Protein 2PFW (pdb70)

InterPro domains:
  IPR011051 RmlC-like cupin domain superfamily [SSF51182] (10-109)
  IPR013096 Cupin 2, conserved barrel [PF07883] (40-95)
  IPR014710 RmlC-like jelly roll fold [G3DSA:2.60.120.10] (1-115)
  IPR025499 Pectin degradation protein KdgF [PIRSF029883] (16-112)
  IPR052535 Bacilysin biosynthesis H2HPP isomerase [PTHR40112] (3-112)

Foldseek 3Di:
DWDDPADDPVPWDFDPPDQQKTWTGIDDQFKKIKIWHDAFGKDPKDAAQWKKKKAFCAAWKFKDWQNDTDIDGHGDMDTHHHGTIMMITGRGIGMMMMMTTRDDPVPPD/DWDDPFDDPVPWDWADPDQQKIWTGIDDQFKKIKIWHDAFRKWDWDFAQWKKKKAFQAAWKFKDWQRDTDIDGHGDMDIHHHGTIIMITTNGIGMMMMMTTRDPPVVD

Organism: Shewanella frigidimarina (strain NCIMB 400) (NCBI:txid318167)

Radius of gyration: 16.25 Å; Cα contacts (8 Å, |Δi|>4): 626; chains: 2; bounding box: 37×41×41 Å

Solvent-accessible surface area: 10115 Å² total

Sequence (217 aa):
QQSEHFSFGEQTEIEDIGGGLKRQLGFNHELAVKIWFDKGAEGYVHAHRHSQVSYVVEGEFHVNVDGVIKVLTAGDSFFVPPHVDHGAVCPTGGILIDTFSPAREDFVEQQSEHFSFGEQTEIEDIGGGLKRQLGFNHELAVKIWFDKKGAEGYVHAHRHSQVSYVVEGEFHVNVDGVIKVLTAGDSFFVPPHVDHGAVCPTGGILIDTFSPAREDFV

Nearest PDB structures (foldseek):
  2pfw-assembly1_B  TM=1.001E+00  e=2.241E-19  Shewanella frigidimarina NCIMB 400
  7zyb-assembly1_A  TM=9.743E-01  e=4.287E-13  Bacteroides eggerthii DSM 20697
  9bwf-assembly1_A  TM=9.413E-01  e=1.229E-08  metagenome
  1yhf-assembly1_A  TM=7.936E-01  e=1.324E-06  Streptococcus pyogenes M1 GAS
  2ozj-assembly2_B-3  TM=8.820E-01  e=1.528E-05  Desulfitobacterium hafniense DCB-2

CATH classification: 2.60.120.10

B-factor: mean 26.9, std 8.23, range [6.02, 75.07]

Secondary structure (DSSP, 8-state):
-B--SEE-TTTSPPEE-STTEEE----BTT--EEEEEPTTEEEEEE--SSEEEEEEEEE-EEEEETTEEEEE-TT-EEEE-TT--EEEEESS-EEEEEEEES--GGG--/----SEE-TTTSPPEE-STTEEE-----TT--EEEEEPTTEEEEEE--SSEEEEEEEEE-EEEEETTEEEEE-TT-EEEE-TT--EEEEETT-EEEEEEEES--GGG-

Structure (mmCIF, N/CA/C/O backbone):
data_2PFW
#
_entry.id   2PFW
#
_cell.length_a   58.500
_cell.length_b   73.140
_cell.length_c   73.130
_cell.angle_alpha   90.000
_cell.angle_beta   90.000
_cell.angle_gamma   90.000
#
_symmetry.space_group_name_H-M   'P 21 21 21'
#
loop_
_entity.id
_entity.type
_entity.pdbx_description
1 polymer 'Cupin 2, conserved barrel domain protein'
2 non-polymer 1,2-ETHANEDIOL
3 water water
#
loop_
_atom_site.group_PDB
_atom_site.id
_atom_site.type_symbol
_atom_site.label_atom_id
_atom_site.label_alt_id
_atom_site.label_comp_id
_atom_site.label_asym_id
_atom_site.label_entity_id
_atom_site.label_seq_id
_atom_site.pdbx_PDB_ins_code
_atom_site.Cartn_x
_atom_site.Cartn_y
_atom_site.Cartn_z
_atom_site.occupancy
_atom_site.B_iso_or_equiv
_atom_site.auth_seq_id
_atom_site.auth_comp_id
_atom_site.auth_asym_id
_atom_site.auth_atom_id
_atom_site.pdbx_PDB_model_num
ATOM 9 N N . GLN A 1 3 ? 66.078 33.566 27.856 1.00 46.23 2 GLN A N 1
ATOM 10 C CA . GLN A 1 3 ? 65.006 33.549 28.849 1.00 42.39 2 GLN A CA 1
ATOM 11 C C . GLN A 1 3 ? 63.860 34.453 28.405 1.00 34.79 2 GLN A C 1
ATOM 12 O O . GLN A 1 3 ? 62.744 33.978 28.185 1.00 33.34 2 GLN A O 1
ATOM 18 N N . GLN A 1 4 ? 64.119 35.753 28.267 1.00 32.66 3 GLN A N 1
ATOM 19 C CA . GLN A 1 4 ? 63.089 36.631 27.705 1.00 30.71 3 GLN A CA 1
ATOM 20 C C . GLN A 1 4 ? 63.717 37.850 27.037 1.00 26.36 3 GLN A C 1
ATOM 21 O O . GLN A 1 4 ? 64.921 38.068 27.135 1.00 30.52 3 GLN A O 1
ATOM 27 N N . SER A 1 5 ? 62.898 38.632 26.349 1.00 26.50 4 SER A N 1
ATOM 28 C CA . SER A 1 5 ? 63.386 39.809 25.636 1.00 29.53 4 SER A CA 1
ATOM 29 C C . SER A 1 5 ? 63.208 41.065 26.485 1.00 26.94 4 SER A C 1
ATOM 30 O O . SER A 1 5 ? 62.457 41.043 27.461 1.00 22.71 4 SER A O 1
ATOM 33 N N . GLU A 1 6 ? 63.879 42.145 26.110 1.00 26.32 5 GLU A N 1
ATOM 34 C CA . GLU A 1 6 ? 63.538 43.497 26.549 1.00 27.61 5 GLU A CA 1
ATOM 35 C C . GLU A 1 6 ? 62.033 43.707 26.490 1.00 25.75 5 GLU A C 1
ATOM 36 O O . GLU A 1 6 ? 61.335 43.025 25.734 1.00 27.20 5 GLU A O 1
ATOM 42 N N . HIS A 1 7 ? 61.506 44.639 27.279 1.00 22.55 6 HIS A N 1
ATOM 43 C CA . HIS A 1 7 ? 60.076 44.914 27.257 1.00 22.11 6 HIS A CA 1
ATOM 44 C C . HIS A 1 7 ? 59.669 45.699 26.012 1.00 16.89 6 HIS A C 1
ATOM 45 O O . HIS A 1 7 ? 58.492 45.727 25.659 1.00 14.64 6 HIS A O 1
ATOM 52 N N . PHE A 1 8 ? 60.646 46.328 25.374 1.00 20.47 7 PHE A N 1
ATOM 53 C CA . PHE A 1 8 ? 60.407 47.154 24.198 1.00 21.20 7 PHE A CA 1
ATOM 54 C C . PHE A 1 8 ? 61.308 46.725 23.045 1.00 14.89 7 PHE A C 1
ATOM 55 O O . PHE A 1 8 ? 62.481 46.421 23.234 1.00 18.53 7 PHE A O 1
ATOM 63 N N . SER A 1 9 ? 60.764 46.711 21.825 1.00 22.64 8 SER A N 1
ATOM 64 C CA . SER A 1 9 ? 61.625 46.486 20.659 1.00 21.68 8 SER A CA 1
ATOM 65 C C . SER A 1 9 ? 61.283 47.476 19.547 1.00 18.03 8 SER A C 1
ATOM 66 O O . SER A 1 9 ? 60.111 47.691 19.243 1.00 21.87 8 SER A O 1
ATOM 69 N N . PHE A 1 10 ? 62.312 48.063 18.966 1.00 23.26 9 PHE A N 1
ATOM 70 C CA . PHE A 1 10 ? 62.225 48.978 17.842 1.00 24.25 9 PHE A CA 1
ATOM 71 C C . PHE A 1 10 ? 62.629 48.277 16.548 1.00 19.60 9 PHE A C 1
ATOM 72 O O . PHE A 1 10 ? 63.762 47.802 16.462 1.00 21.65 9 PHE A O 1
ATOM 80 N N . GLY A 1 11 ? 61.721 48.219 15.591 1.00 24.61 10 GLY A N 1
ATOM 81 C CA . GLY A 1 11 ? 61.933 47.527 14.331 1.00 25.26 10 GLY A CA 1
ATOM 82 C C . GLY A 1 11 ? 63.223 47.924 13.644 1.00 25.05 10 GLY A C 1
ATOM 83 O O . GLY A 1 11 ? 63.820 47.131 12.916 1.00 28.70 10 GLY A O 1
ATOM 84 N N . GLU A 1 12 ? 63.678 49.155 13.870 1.00 26.74 11 GLU A N 1
ATOM 85 C CA . GLU A 1 12 ? 64.844 49.688 13.177 1.00 27.63 11 GLU A CA 1
ATOM 86 C C . GLU A 1 12 ? 66.146 49.306 13.859 1.00 25.43 11 GLU A C 1
ATOM 87 O O . GLU A 1 12 ? 67.223 49.545 13.302 1.00 26.06 11 GLU A O 1
ATOM 93 N N . GLN A 1 13 ? 66.101 48.713 15.058 1.00 26.33 12 GLN A N 1
ATOM 94 C CA . GLN A 1 13 ? 67.371 48.296 15.662 1.00 26.18 12 GLN A CA 1
ATOM 95 C C . GLN A 1 13 ? 67.519 46.778 15.729 1.00 23.28 12 GLN A C 1
ATOM 96 O O . GLN A 1 13 ? 68.614 46.260 15.501 1.00 27.71 12 GLN A O 1
ATOM 102 N N . THR A 1 14 ? 66.454 46.054 16.051 1.00 26.21 13 THR A N 1
ATOM 103 C CA . THR A 1 14 ? 66.581 44.614 16.248 1.00 28.27 13 THR A CA 1
ATOM 104 C C . THR A 1 14 ? 67.118 43.951 14.979 1.00 29.93 13 THR A C 1
ATOM 105 O O . THR A 1 14 ? 66.622 44.213 13.881 1.00 31.35 13 THR A O 1
ATOM 109 N N . GLU A 1 15 ? 68.125 43.091 15.102 1.00 29.95 14 GLU A N 1
ATOM 110 C CA . GLU A 1 15 ? 68.714 42.506 13.901 1.00 33.83 14 GLU A CA 1
ATOM 111 C C . GLU A 1 15 ? 67.659 41.729 13.111 1.00 34.29 14 GLU A C 1
ATOM 112 O O . GLU A 1 15 ? 66.825 41.018 13.670 1.00 34.52 14 GLU A O 1
ATOM 118 N N . ILE A 1 16 ? 67.704 41.877 11.791 1.00 35.84 15 ILE A N 1
ATOM 119 C CA . ILE A 1 16 ? 66.960 40.999 10.886 1.00 31.99 15 ILE A CA 1
ATOM 120 C C . ILE A 1 16 ? 67.897 39.891 10.410 1.00 34.42 15 ILE A C 1
ATOM 121 O O . ILE A 1 16 ? 68.937 40.160 9.810 1.00 36.46 15 ILE A O 1
ATOM 126 N N . GLU A 1 17 ? 67.531 38.654 10.718 1.00 33.84 16 GLU A N 1
ATOM 127 C CA . GLU A 1 17 ? 68.416 37.501 10.598 1.00 32.74 16 GLU A CA 1
ATOM 128 C C . GLU A 1 17 ? 68.080 36.690 9.351 1.00 32.06 16 GLU A C 1
ATOM 129 O O . GLU A 1 17 ? 66.951 36.235 9.164 1.00 28.92 16 GLU A O 1
ATOM 135 N N . ASP A 1 18 ? 69.065 36.524 8.475 1.00 34.35 17 ASP A N 1
ATOM 136 C CA . ASP A 1 18 ? 68.933 35.673 7.300 1.00 34.56 17 ASP A CA 1
ATOM 137 C C . ASP A 1 18 ? 68.962 34.205 7.715 1.00 32.56 17 ASP A C 1
ATOM 138 O O . ASP A 1 18 ? 69.998 33.695 8.137 1.00 36.06 17 ASP A O 1
ATOM 143 N N . ILE A 1 19 ? 67.831 33.528 7.592 1.00 34.40 18 ILE A N 1
ATOM 144 C CA . ILE A 1 19 ? 67.729 32.129 7.999 1.00 36.19 18 ILE A CA 1
ATOM 145 C C . ILE A 1 19 ? 67.629 31.208 6.791 1.00 35.42 18 ILE A C 1
ATOM 146 O O . ILE A 1 19 ? 67.182 30.069 6.917 1.00 35.23 18 ILE A O 1
ATOM 151 N N . GLY A 1 20 ? 68.039 31.699 5.627 1.00 37.32 19 GLY A N 1
ATOM 152 C CA . GLY A 1 20 ? 68.038 30.923 4.401 1.00 36.88 19 GLY A CA 1
ATOM 153 C C . GLY A 1 20 ? 66.641 30.602 3.905 1.00 34.72 19 GLY A C 1
ATOM 154 O O . GLY A 1 20 ? 65.650 30.851 4.592 1.00 34.62 19 GLY A O 1
ATOM 155 N N . GLY A 1 21 ? 66.545 30.045 2.701 1.00 35.41 20 GLY A N 1
ATOM 156 C CA . GLY A 1 21 ? 65.277 29.638 2.121 1.00 33.17 20 GLY A CA 1
ATOM 157 C C . GLY A 1 21 ? 64.470 30.825 1.632 1.00 29.35 20 GLY A C 1
ATOM 158 O O . GLY A 1 21 ? 63.266 30.706 1.402 1.00 30.55 20 GLY A O 1
ATOM 159 N N . GLY A 1 22 ? 65.115 31.975 1.468 1.00 32.43 21 GLY A N 1
ATOM 160 C CA . GLY A 1 22 ? 64.432 33.184 1.024 1.00 32.89 21 GLY A CA 1
ATOM 161 C C . GLY A 1 22 ? 63.693 33.867 2.166 1.00 30.14 21 GLY A C 1
ATOM 162 O O . GLY A 1 22 ? 62.879 34.757 1.920 1.00 25.78 21 GLY A O 1
ATOM 163 N N . LEU A 1 23 ? 63.988 33.439 3.385 1.00 28.38 22 LEU A N 1
ATOM 164 C CA . LEU A 1 23 ? 63.328 33.886 4.599 1.00 28.83 22 LEU A CA 1
ATOM 165 C C . LEU A 1 23 ? 64.248 34.767 5.445 1.00 26.17 22 LEU A C 1
ATOM 166 O O . LEU A 1 23 ? 65.441 34.498 5.563 1.00 24.52 22 LEU A O 1
ATOM 171 N N . LYS A 1 24 ? 63.668 35.808 6.029 1.00 27.74 23 LYS A N 1
ATOM 172 C CA . LYS A 1 24 ? 64.352 36.666 6.993 1.00 27.63 23 LYS A CA 1
ATOM 173 C C . LYS A 1 24 ? 63.503 36.797 8.254 1.00 21.42 23 LYS A C 1
ATOM 174 O O . LYS A 1 24 ? 62.284 36.928 8.152 1.00 24.12 23 LYS A O 1
ATOM 180 N N . ARG A 1 25 ? 64.118 36.746 9.431 1.00 26.40 24 ARG A N 1
ATOM 181 C CA . ARG A 1 25 ? 63.340 36.671 10.667 1.00 25.82 24 ARG A CA 1
ATOM 182 C C . ARG A 1 25 ? 63.761 37.757 11.658 1.00 20.43 24 ARG A C 1
ATOM 183 O O . ARG A 1 25 ? 64.957 37.991 11.835 1.00 21.88 24 ARG A O 1
ATOM 191 N N . GLN A 1 26 ? 62.780 38.396 12.287 1.00 22.35 25 GLN A N 1
ATOM 192 C CA . GLN A 1 26 ? 63.054 39.363 13.343 1.00 21.97 25 GLN A CA 1
ATOM 193 C C . GLN A 1 26 ? 62.250 39.063 14.606 1.00 15.27 25 GLN A C 1
ATOM 194 O O . GLN A 1 26 ? 61.031 38.915 14.561 1.00 18.88 25 GLN A O 1
ATOM 208 N N . LEU A 1 28 ? 60.198 39.889 17.730 1.00 21.77 27 LEU A N 1
ATOM 209 C CA . LEU A 1 28 ? 59.377 40.992 18.215 1.00 22.58 27 LEU A CA 1
ATOM 210 C C . LEU A 1 28 ? 59.288 40.999 19.740 1.00 26.73 27 LEU A C 1
ATOM 211 O O . LEU A 1 28 ? 59.171 42.053 20.367 1.00 24.09 27 LEU A O 1
ATOM 216 N N . GLY A 1 29 ? 59.329 39.815 20.342 1.00 24.08 28 GLY A N 1
ATOM 217 C CA . GLY A 1 29 ? 59.347 39.705 21.796 1.00 22.43 28 GLY A CA 1
ATOM 218 C C . GLY A 1 29 ? 59.049 38.282 22.231 1.00 19.25 28 GLY A C 1
ATOM 219 O O . GLY A 1 29 ? 58.282 37.586 21.562 1.00 18.74 28 GLY A O 1
ATOM 220 N N . PHE A 1 30 ? 59.645 37.844 23.335 1.00 22.49 29 PHE A N 1
ATOM 221 C CA . PHE A 1 30 ? 59.474 36.461 23.773 1.00 24.78 29 PHE A CA 1
ATOM 222 C C . PHE A 1 30 ? 59.734 36.290 25.272 1.00 23.65 29 PHE A C 1
ATOM 223 O O . PHE A 1 30 ? 60.486 37.077 25.850 1.00 23.58 29 PHE A O 1
ATOM 231 N N . ASN A 1 31 ? 59.137 35.277 25.883 1.00 23.51 30 ASN A N 1
ATOM 232 C CA . ASN A 1 31 ? 59.648 34.532 27.034 1.00 28.06 30 ASN A CA 1
ATOM 233 C C . ASN A 1 31 ? 59.379 33.040 26.847 1.00 28.03 30 ASN A C 1
ATOM 234 O O . ASN A 1 31 ? 58.905 32.597 25.803 1.00 21.44 30 ASN A O 1
ATOM 239 N N . HIS A 1 32 ? 59.673 32.251 27.866 1.00 28.67 31 HIS A N 1
ATOM 240 C CA . HIS A 1 32 ? 59.479 30.817 27.877 1.00 26.92 31 HIS A CA 1
ATOM 241 C C . HIS A 1 32 ? 58.141 30.364 27.322 1.00 25.39 31 HIS A C 1
ATOM 242 O O . HIS A 1 32 ? 58.029 29.259 26.778 1.00 25.79 31 HIS A O 1
ATOM 249 N N . GLU A 1 33 ? 57.068 31.147 27.422 1.00 23.05 32 GLU A N 1
ATOM 250 C CA . GLU A 1 33 ? 55.771 30.576 27.057 1.00 23.15 32 GLU A CA 1
ATOM 251 C C . GLU A 1 33 ? 55.089 31.332 25.929 1.00 16.65 32 GLU A C 1
ATOM 252 O O . GLU A 1 33 ? 53.997 30.960 25.499 1.00 17.02 32 GLU A O 1
ATOM 258 N N . LEU A 1 34 ? 55.711 32.397 25.436 1.00 23.35 33 LEU A N 1
ATOM 259 C CA . LEU A 1 34 ? 55.089 33.191 24.374 1.00 21.60 33 LEU A CA 1
ATOM 260 C C . LEU A 1 34 ? 56.161 33.823 23.502 1.00 19.16 33 LEU A C 1
ATOM 261 O O . LEU A 1 34 ? 57.198 34.248 24.012 1.00 21.14 33 LEU A O 1
ATOM 274 N N . ALA A 1 36 ? 56.861 36.022 19.519 1.00 21.81 35 ALA A N 1
ATOM 275 C CA . ALA A 1 36 ? 56.384 36.599 18.268 1.00 18.51 35 ALA A CA 1
ATOM 276 C C . ALA A 1 36 ? 57.567 37.037 17.411 1.00 22.31 35 ALA A C 1
ATOM 277 O O . ALA A 1 36 ? 58.465 37.739 17.884 1.00 20.38 35 ALA A O 1
ATOM 279 N N . VAL A 1 37 ? 57.577 36.615 16.148 1.00 19.94 36 VAL A N 1
ATOM 280 C CA . VAL A 1 37 ? 58.635 37.041 15.236 1.00 19.34 36 VAL A CA 1
ATOM 281 C C . VAL A 1 37 ? 58.009 37.648 13.971 1.00 18.52 36 VAL A C 1
ATOM 282 O O . VAL A 1 37 ? 56.816 37.461 13.736 1.00 18.62 36 VAL A O 1
ATOM 286 N N . LYS A 1 38 ? 58.845 38.355 13.232 1.00 19.98 37 LYS A N 1
ATOM 287 C CA . LYS A 1 38 ? 58.538 38.937 11.938 1.00 21.29 37 LYS A CA 1
ATOM 288 C C . LYS A 1 38 ? 59.347 38.222 10.854 1.00 12.38 37 LYS A C 1
ATOM 289 O O . LYS A 1 38 ? 60.571 38.184 10.935 1.00 15.39 37 LYS A O 1
ATOM 295 N N . ILE A 1 39 ? 58.643 37.668 9.879 1.00 20.54 38 ILE A N 1
ATOM 296 C CA . ILE A 1 39 ? 59.244 36.916 8.788 1.00 20.48 38 ILE A CA 1
ATOM 297 C C . ILE A 1 39 ? 59.004 37.596 7.440 1.00 18.80 38 ILE A C 1
ATOM 298 O O . ILE A 1 39 ? 57.852 37.772 7.044 1.00 20.06 38 ILE A O 1
ATOM 303 N N . TRP A 1 40 ? 60.076 37.963 6.752 1.00 21.19 39 TRP A N 1
ATOM 304 C CA . TRP A 1 40 ? 59.975 38.503 5.404 1.00 26.00 39 TRP A CA 1
ATOM 305 C C . TRP A 1 40 ? 60.142 37.381 4.377 1.00 24.26 39 TRP A C 1
ATOM 306 O O . TRP A 1 40 ? 61.167 36.700 4.392 1.00 25.11 39 TRP A O 1
ATOM 317 N N . PHE A 1 41 ? 59.153 37.210 3.510 1.00 24.94 40 PHE A N 1
ATOM 318 C CA . PHE A 1 41 ? 59.265 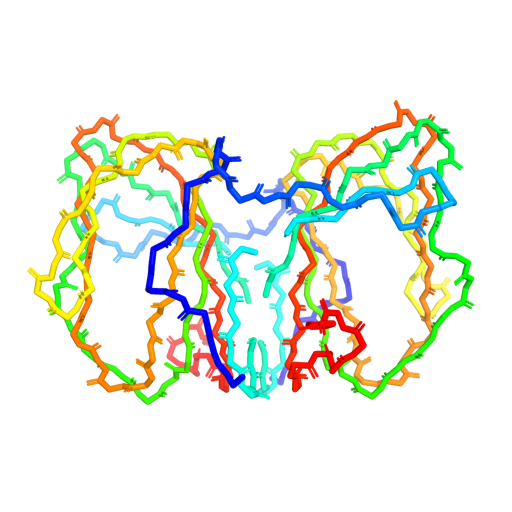36.240 2.425 1.00 25.12 40 PHE A CA 1
ATOM 319 C C . PHE A 1 41 ? 59.752 36.893 1.134 1.00 25.56 40 PHE A C 1
ATOM 320 O O . PHE A 1 41 ? 59.101 37.806 0.622 1.00 26.54 40 PHE A O 1
ATOM 328 N N . ASP A 1 42 ? 60.872 36.448 0.582 1.00 28.29 41 ASP A N 1
ATOM 329 C CA . ASP A 1 42 ? 61.180 36.685 -0.829 1.00 26.84 41 ASP A CA 1
ATOM 330 C C . ASP A 1 42 ? 60.079 36.095 -1.703 1.00 29.27 41 ASP A C 1
ATOM 331 O O . ASP A 1 42 ? 59.321 35.229 -1.259 1.00 23.45 41 ASP A O 1
ATOM 336 N N . LYS A 1 43 ? 59.970 36.555 -2.950 1.00 29.30 42 LYS A N 1
ATOM 337 C CA . LYS A 1 43 ? 58.961 35.985 -3.843 1.00 30.11 42 LYS A CA 1
ATOM 338 C C . LYS A 1 43 ? 59.160 34.472 -3.948 1.00 28.07 42 LYS A C 1
ATOM 339 O O . LYS A 1 43 ? 60.273 33.996 -4.158 1.00 26.90 42 LYS A O 1
ATOM 345 N N . GLY A 1 44 ? 58.075 33.731 -3.785 1.00 28.68 43 GLY A N 1
ATOM 346 C CA . GLY A 1 44 ? 58.045 32.288 -3.862 1.00 29.66 43 GLY A CA 1
ATOM 347 C C . GLY A 1 44 ? 58.753 31.596 -2.719 1.00 31.54 43 GLY A C 1
ATOM 348 O O . GLY A 1 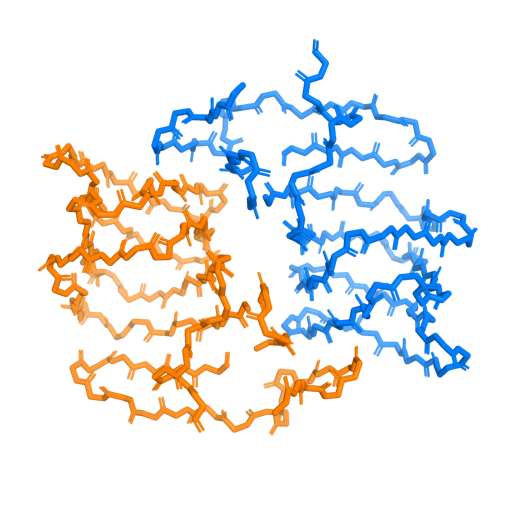44 ? 59.001 30.389 -2.771 1.00 27.39 43 GLY A O 1
ATOM 349 N N . ALA A 1 45 ? 59.115 32.314 -1.652 1.00 30.16 44 ALA A N 1
ATOM 350 C CA . ALA A 1 45 ? 59.782 31.615 -0.544 1.00 32.78 44 ALA A CA 1
ATOM 351 C C . ALA A 1 45 ? 58.750 30.797 0.225 1.00 29.42 44 ALA A C 1
ATOM 352 O O . ALA A 1 45 ? 57.546 31.015 0.107 1.00 22.28 44 ALA A O 1
ATOM 354 N N . GLU A 1 46 ? 59.212 29.838 1.017 1.00 33.23 45 GLU A N 1
ATOM 355 C CA . GLU A 1 46 ? 58.307 28.908 1.690 1.00 34.66 45 GLU A CA 1
ATOM 356 C C . GLU A 1 46 ? 58.907 28.458 3.020 1.00 32.42 45 GLU A C 1
ATOM 357 O O . GLU A 1 46 ? 60.128 28.505 3.189 1.00 31.92 45 GLU A O 1
ATOM 363 N N . GLY A 1 47 ? 58.095 28.019 3.971 1.00 36.01 46 GLY A N 1
ATOM 364 C CA . GLY A 1 47 ? 58.469 27.041 4.992 1.00 37.15 46 GLY A CA 1
ATOM 365 C C . GLY A 1 47 ? 57.974 25.663 4.562 1.00 37.88 46 GLY A C 1
ATOM 366 O O . GLY A 1 47 ? 56.787 25.361 4.719 1.00 39.61 46 GLY A O 1
ATOM 367 N N . TYR A 1 48 ? 58.880 24.870 4.007 1.00 40.57 47 TYR A N 1
ATOM 368 C CA . TYR A 1 48 ? 58.618 23.502 3.585 1.00 40.60 47 TYR A CA 1
ATOM 369 C C . TYR A 1 48 ? 57.764 22.728 4.572 1.00 39.47 47 TYR A C 1
ATOM 370 O O . TYR A 1 48 ? 57.881 22.926 5.787 1.00 43.15 47 TYR A O 1
ATOM 379 N N . VAL A 1 49 ? 56.892 21.845 4.100 1.00 36.99 48 VAL A N 1
ATOM 380 C CA . VAL A 1 49 ? 55.730 21.381 4.857 1.00 36.35 48 VAL A CA 1
ATOM 381 C C . VAL A 1 49 ? 56.179 20.741 6.178 1.00 32.88 48 VAL A C 1
ATOM 382 O O . VAL A 1 49 ? 57.162 19.995 6.152 1.00 28.02 48 VAL A O 1
ATOM 386 N 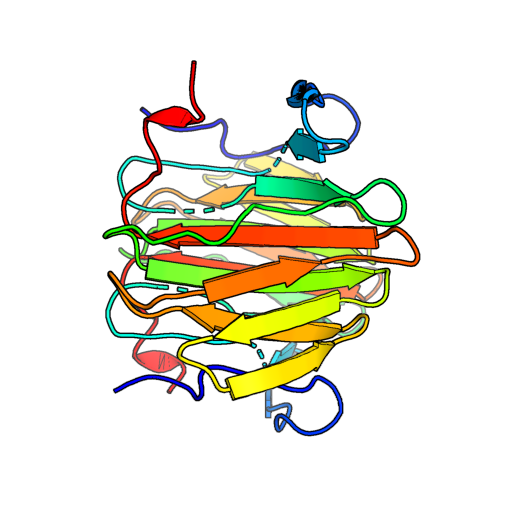N . HIS A 1 50 ? 55.509 21.018 7.286 1.00 33.77 49 HIS A N 1
ATOM 387 C CA . HIS A 1 50 ? 56.046 21.203 8.626 1.00 30.06 49 HIS A CA 1
ATOM 388 C C . HIS A 1 50 ? 55.041 20.916 9.724 1.00 25.85 49 HIS A C 1
ATOM 389 O O . HIS A 1 50 ? 53.825 21.022 9.546 1.00 18.36 49 HIS A O 1
ATOM 396 N N . ALA A 1 51 ? 55.524 20.515 10.896 1.00 28.83 50 ALA A N 1
ATOM 397 C CA . ALA A 1 51 ? 54.675 20.347 12.072 1.00 22.45 50 ALA A CA 1
ATOM 398 C C . ALA A 1 51 ? 55.508 20.563 13.336 1.00 15.89 50 ALA A C 1
ATOM 399 O O . ALA A 1 51 ? 56.728 20.409 13.327 1.00 13.60 50 ALA A O 1
ATOM 401 N N . HIS A 1 52 ? 54.830 20.928 14.425 1.00 21.42 51 HIS A N 1
ATOM 402 C CA . HIS A 1 52 ? 55.532 21.120 15.699 1.00 20.36 51 HIS A CA 1
ATOM 403 C C . HIS A 1 52 ? 54.536 21.132 16.851 1.00 17.19 51 HIS A C 1
ATOM 404 O O . HIS A 1 52 ? 53.325 21.283 16.665 1.00 18.53 51 HIS A O 1
ATOM 411 N N . ARG A 1 53 ? 55.030 20.949 18.077 1.00 21.50 52 ARG A N 1
ATOM 412 C CA . ARG A 1 53 ? 54.132 20.900 19.233 1.00 21.75 52 ARG A CA 1
ATOM 413 C C . ARG A 1 53 ? 53.505 22.269 19.496 1.00 16.17 52 ARG A C 1
ATOM 414 O O . ARG A 1 53 ? 52.335 22.373 19.851 1.00 20.59 52 ARG A O 1
ATOM 422 N N . HIS A 1 54 ? 54.301 23.311 19.318 1.00 21.12 53 HIS A N 1
ATOM 423 C CA . HIS A 1 54 ? 53.912 24.675 19.657 1.00 21.15 53 HIS A CA 1
ATOM 424 C C . HIS A 1 54 ? 52.582 25.073 19.037 1.00 21.25 53 HIS A C 1
ATOM 425 O O . HIS A 1 54 ? 52.316 24.792 17.861 1.00 27.33 53 HIS A O 1
ATOM 432 N N . SER A 1 55 ? 51.708 25.735 19.802 1.00 19.00 54 SER A N 1
ATOM 433 C CA . SER A 1 55 ? 50.549 26.377 19.180 1.00 17.89 54 SER A CA 1
ATOM 434 C C . SER A 1 55 ? 51.055 27.545 18.334 1.00 15.86 54 SER A C 1
ATOM 435 O O . SER A 1 55 ? 52.119 28.099 18.608 1.00 13.35 54 SER A O 1
ATOM 438 N N . GLN A 1 56 ? 50.318 27.906 17.290 1.00 20.59 55 GLN A N 1
ATOM 439 C CA . GLN A 1 56 ? 50.803 28.962 16.399 1.00 22.21 55 GLN A CA 1
ATOM 440 C C . GLN A 1 56 ? 49.625 29.793 15.896 1.00 21.57 55 GLN A C 1
ATOM 441 O O . GLN A 1 56 ? 48.631 29.245 15.414 1.00 18.95 55 GLN A O 1
ATOM 447 N N . VAL A 1 57 ? 49.745 31.114 16.016 1.00 20.70 56 VAL A N 1
ATOM 448 C CA . VAL A 1 57 ? 48.797 32.016 15.346 1.00 17.13 56 VAL A CA 1
ATOM 449 C C . VAL A 1 57 ? 49.604 32.934 14.432 1.00 17.45 56 VAL A C 1
ATOM 450 O O . VAL A 1 57 ? 50.675 33.403 14.818 1.00 18.00 56 VAL A O 1
ATOM 454 N N . SER A 1 58 ? 49.109 33.152 13.216 1.00 17.78 57 SER A N 1
ATOM 455 C CA . SER A 1 58 ? 49.866 33.898 12.215 1.00 15.87 57 SER A CA 1
ATOM 456 C C . SER A 1 58 ? 48.982 34.993 11.616 1.00 7.22 57 SER A C 1
ATOM 457 O O . SER A 1 58 ? 47.789 34.797 11.393 1.00 14.41 57 SER A O 1
ATOM 460 N N . TYR A 1 59 ? 49.597 36.148 11.378 1.00 18.96 58 TYR A N 1
ATOM 461 C CA . TYR A 1 59 ? 48.920 37.306 10.813 1.00 17.34 58 TYR A CA 1
ATOM 462 C C . TYR A 1 59 ? 49.618 37.743 9.525 1.00 10.89 58 TYR A C 1
ATOM 463 O O . TYR A 1 59 ? 50.846 37.807 9.493 1.00 11.87 58 TYR A O 1
ATOM 472 N N . VAL A 1 60 ? 48.845 38.034 8.478 1.00 16.67 59 VAL A N 1
ATOM 473 C CA . VAL A 1 60 ? 49.488 38.500 7.248 1.00 16.82 59 VAL A CA 1
ATOM 474 C C . VAL A 1 60 ? 49.648 40.022 7.293 1.00 15.31 59 VAL A C 1
ATOM 475 O O . VAL A 1 60 ? 48.655 40.741 7.268 1.00 17.23 59 VAL A O 1
ATOM 479 N N . VAL A 1 61 ? 50.895 40.471 7.372 1.00 20.08 60 VAL A N 1
ATOM 480 C CA . VAL A 1 61 ? 51.184 41.904 7.341 1.00 22.87 60 VAL A CA 1
ATOM 481 C C . VAL A 1 61 ? 51.039 42.404 5.906 1.00 24.10 60 VAL A C 1
ATOM 482 O O . VAL A 1 61 ? 50.265 43.329 5.653 1.00 24.55 60 VAL A O 1
ATOM 486 N N . GLU A 1 62 ? 51.754 41.791 4.962 1.00 22.48 61 GLU A N 1
ATOM 487 C CA . GLU A 1 62 ? 51.455 42.074 3.556 1.00 26.29 61 GLU A CA 1
ATOM 488 C C . GLU A 1 62 ? 51.928 40.954 2.635 1.00 24.02 61 GLU A C 1
ATOM 489 O O . GLU A 1 62 ? 52.851 40.214 2.958 1.00 22.13 61 GLU A O 1
ATOM 495 N N . GLY A 1 63 ? 51.290 40.858 1.474 1.00 27.22 62 GLY A N 1
ATOM 496 C CA . GLY A 1 63 ? 51.634 39.897 0.440 1.00 24.89 62 GLY A CA 1
ATOM 497 C C . GLY A 1 63 ? 50.539 38.858 0.290 1.00 23.15 62 GLY A C 1
ATOM 498 O O . GLY A 1 63 ? 49.583 38.845 1.064 1.00 24.60 62 GLY A O 1
ATOM 499 N N . GLU A 1 64 ? 50.655 37.979 -0.699 1.00 26.14 63 GLU A N 1
ATOM 500 C CA . GLU A 1 64 ? 49.643 36.948 -0.909 1.00 25.66 63 GLU A CA 1
ATOM 501 C C . GLU A 1 64 ? 50.207 35.605 -0.436 1.00 23.95 63 GLU A C 1
ATOM 502 O O . GLU A 1 64 ? 51.269 35.183 -0.888 1.00 22.67 63 GLU A O 1
ATOM 508 N N . PHE A 1 65 ? 49.499 34.971 0.492 1.00 22.70 64 PHE A N 1
ATOM 509 C CA . PHE A 1 65 ? 49.994 33.737 1.098 1.00 24.65 64 PHE A CA 1
ATOM 510 C C . PHE A 1 65 ? 49.060 32.577 0.748 1.00 19.52 64 PHE A C 1
ATOM 511 O O . PHE A 1 65 ? 47.872 32.631 1.058 1.00 18.34 64 PHE A O 1
ATOM 519 N N . HIS A 1 66 ? 49.623 31.566 0.098 1.00 22.53 65 HIS A N 1
ATOM 520 C CA . HIS A 1 66 ? 48.965 30.282 -0.096 1.00 24.96 65 HIS A CA 1
ATOM 521 C C . HIS A 1 66 ? 49.222 29.430 1.149 1.00 18.20 65 HIS A C 1
ATOM 522 O O . HIS A 1 66 ? 50.342 28.952 1.324 1.00 14.71 65 HIS A O 1
ATOM 529 N N . VAL A 1 67 ? 48.219 29.258 2.000 1.00 23.04 66 VAL A N 1
ATOM 530 C CA . VAL A 1 67 ? 48.488 28.557 3.258 1.00 23.04 66 VAL A CA 1
ATOM 531 C C . VAL A 1 67 ? 47.733 27.231 3.327 1.00 15.82 66 VAL A C 1
ATOM 532 O O . VAL A 1 67 ? 46.531 27.157 3.072 1.00 18.73 66 VAL A O 1
ATOM 536 N N . ASN A 1 68 ? 48.467 26.173 3.678 1.00 18.56 67 ASN A N 1
ATOM 537 C CA . ASN A 1 68 ? 47.843 24.880 3.944 1.00 21.10 67 ASN A CA 1
ATOM 538 C C . ASN A 1 68 ? 47.807 24.608 5.449 1.00 14.74 67 ASN A C 1
ATOM 539 O O . ASN A 1 68 ? 48.878 24.561 6.057 1.00 20.11 67 ASN A O 1
ATOM 544 N N . VAL A 1 69 ? 46.616 24.445 6.000 1.00 20.42 68 VAL A N 1
ATOM 545 C CA . VAL A 1 69 ? 46.442 23.909 7.345 1.00 23.81 68 VAL A CA 1
ATOM 546 C C . VAL A 1 69 ? 45.564 22.656 7.317 1.00 18.10 68 VAL A C 1
ATOM 547 O O . VAL A 1 69 ? 44.388 22.726 6.976 1.00 17.58 68 VAL A O 1
ATOM 551 N N . ASP A 1 70 ? 46.157 21.525 7.692 1.00 23.95 69 ASP A N 1
ATOM 552 C CA . ASP A 1 70 ? 45.395 20.291 7.869 1.00 23.04 69 ASP A CA 1
ATOM 553 C C . ASP A 1 70 ? 44.694 19.904 6.570 1.00 25.23 69 ASP A C 1
ATOM 554 O O . ASP A 1 70 ? 43.601 19.338 6.607 1.00 29.02 69 ASP A O 1
ATOM 559 N N . GLY A 1 71 ? 45.326 20.221 5.446 1.00 25.47 70 GLY A N 1
ATOM 560 C CA . GLY A 1 71 ? 44.829 19.881 4.127 1.00 28.59 70 GLY A CA 1
ATOM 561 C C . GLY A 1 71 ? 43.858 20.907 3.581 1.00 27.82 70 GLY A C 1
ATOM 562 O O . GLY A 1 71 ? 43.564 20.927 2.385 1.00 32.55 70 GLY A O 1
ATOM 563 N N . VAL A 1 72 ? 43.341 21.788 4.434 1.00 27.98 71 VAL A N 1
ATOM 564 C CA . VAL A 1 72 ? 42.540 22.916 3.943 1.00 25.62 71 VAL A CA 1
ATOM 565 C C . VAL A 1 72 ? 43.452 23.982 3.351 1.00 25.27 71 VAL A C 1
ATOM 566 O O . VAL A 1 72 ? 44.509 24.282 3.908 1.00 24.77 71 VAL A O 1
ATOM 570 N N . ILE A 1 73 ? 43.084 24.552 2.204 1.00 25.75 72 ILE A N 1
ATOM 571 C CA . ILE A 1 73 ? 43.995 25.466 1.520 1.00 23.97 72 ILE A CA 1
ATOM 572 C C . ILE A 1 73 ? 43.292 26.782 1.198 1.00 22.53 72 ILE A C 1
ATOM 573 O O . ILE A 1 73 ? 42.193 26.821 0.640 1.00 20.12 72 ILE A O 1
ATOM 578 N N . LYS A 1 74 ? 43.922 27.901 1.563 1.00 21.99 73 LYS A N 1
ATOM 579 C CA . LYS A 1 74 ? 43.303 29.193 1.253 1.00 21.95 73 LYS A CA 1
ATOM 580 C C . LYS A 1 74 ? 44.388 30.166 0.800 1.00 16.71 73 LYS A C 1
ATOM 581 O O . LYS A 1 74 ? 45.544 30.051 1.206 1.00 19.89 73 LYS A O 1
ATOM 587 N N . VAL A 1 75 ? 44.020 31.120 -0.054 1.00 17.90 74 VAL A N 1
ATOM 588 C CA . VAL A 1 75 ? 44.921 32.227 -0.364 1.00 15.99 74 VAL A CA 1
ATOM 589 C C . VAL A 1 75 ? 44.649 33.367 0.619 1.00 11.07 74 VAL A C 1
ATOM 590 O O . VAL A 1 75 ? 43.497 33.779 0.735 1.00 13.07 74 VAL A O 1
ATOM 594 N N . LEU A 1 76 ? 45.687 33.834 1.290 1.00 17.60 75 LEU A N 1
ATOM 595 C CA . LEU A 1 76 ? 45.534 34.861 2.315 1.00 19.95 75 LEU A CA 1
ATOM 596 C C . LEU A 1 76 ? 46.257 36.142 1.894 1.00 18.72 75 LEU A C 1
ATOM 597 O O . LEU A 1 76 ? 47.343 36.089 1.319 1.00 17.63 75 LEU A O 1
ATOM 602 N N . THR A 1 77 ? 45.647 37.278 2.212 1.00 19.86 76 THR A N 1
ATOM 603 C CA . THR A 1 77 ? 46.270 38.579 1.966 1.00 23.46 76 THR A CA 1
ATOM 604 C C . THR A 1 77 ? 46.336 39.395 3.253 1.00 25.19 76 THR A C 1
ATOM 605 O O . THR A 1 77 ? 45.926 38.930 4.322 1.00 17.45 76 THR A O 1
ATOM 609 N N . ALA A 1 78 ? 46.866 40.605 3.155 1.00 25.02 77 ALA A N 1
ATOM 610 C CA . ALA A 1 78 ? 47.042 41.499 4.290 1.00 24.14 77 ALA A CA 1
ATOM 611 C C . ALA A 1 78 ? 45.779 41.597 5.136 1.00 19.79 77 ALA A C 1
ATOM 612 O O . ALA A 1 78 ? 44.672 41.788 4.629 1.00 17.47 77 ALA A O 1
ATOM 614 N N . GLY A 1 79 ? 45.944 41.437 6.450 1.00 24.78 78 GLY A N 1
ATOM 615 C CA . GLY A 1 79 ? 44.849 41.521 7.401 1.00 21.15 78 GLY A CA 1
ATOM 616 C C . GLY A 1 79 ? 44.242 40.171 7.725 1.00 22.42 78 GLY A C 1
ATOM 617 O O . GLY A 1 79 ? 43.360 40.053 8.579 1.00 20.33 78 GLY A O 1
ATOM 618 N N . ASP A 1 80 ? 44.683 39.110 7.050 1.00 21.56 79 ASP A N 1
ATOM 619 C CA . ASP A 1 80 ? 44.094 37.794 7.281 1.00 21.03 79 ASP A CA 1
ATOM 620 C C . ASP A 1 80 ? 44.959 37.036 8.287 1.00 13.17 79 ASP A C 1
ATOM 621 O O . ASP A 1 80 ? 46.110 37.403 8.528 1.00 14.37 79 ASP A O 1
ATOM 626 N N . SER A 1 81 ? 44.423 35.965 8.870 1.00 19.00 80 SER A N 1
ATOM 627 C CA . SER A 1 81 ? 45.265 35.178 9.775 1.00 19.98 80 SER A CA 1
ATOM 628 C C . SER A 1 81 ? 44.952 33.686 9.701 1.00 15.45 80 SER A C 1
ATOM 629 O O . SER A 1 81 ? 43.902 33.270 9.211 1.00 16.05 80 SER A O 1
ATOM 632 N N . PHE A 1 82 ? 45.869 32.860 10.209 1.00 15.42 81 PHE A N 1
ATOM 633 C CA . PHE A 1 82 ? 45.547 31.445 10.403 1.00 22.06 81 PHE A CA 1
ATOM 634 C C . PHE A 1 82 ? 46.048 30.958 11.769 1.00 18.24 81 PHE A C 1
ATOM 635 O O . PHE A 1 82 ? 46.925 31.572 12.367 1.00 18.51 81 PHE A O 1
ATOM 643 N N . PHE A 1 83 ? 45.466 29.851 12.192 1.00 17.59 82 PHE A N 1
ATOM 644 C CA . PHE A 1 83 ? 45.752 29.169 13.443 1.00 19.96 82 PHE A CA 1
ATOM 645 C C . PHE A 1 83 ? 46.090 27.704 13.182 1.00 18.81 82 PHE A C 1
ATOM 646 O O . PHE A 1 83 ? 45.316 27.014 12.524 1.00 23.84 82 PHE A O 1
ATOM 654 N N . VAL A 1 84 ? 47.229 27.274 13.695 1.00 20.43 83 VAL A N 1
ATOM 655 C CA . VAL A 1 84 ? 47.699 25.901 13.626 1.00 19.45 83 VAL A CA 1
ATOM 656 C C . VAL A 1 84 ? 47.706 25.227 14.990 1.00 21.33 83 VAL A C 1
ATOM 657 O O . VAL A 1 84 ? 48.543 25.534 15.843 1.00 20.08 83 VAL A O 1
ATOM 661 N N . PRO A 1 85 ? 46.789 24.298 15.217 1.00 21.26 84 P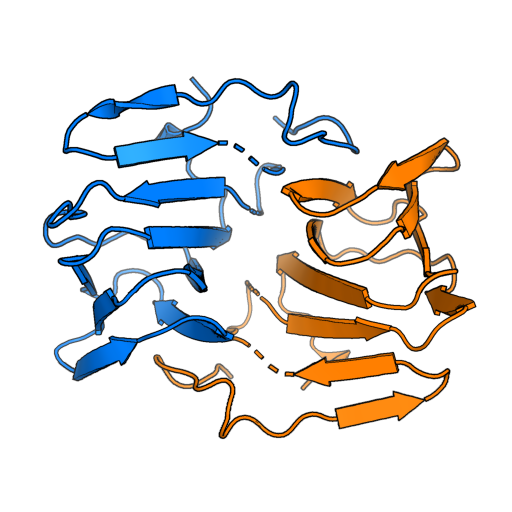RO A N 1
ATOM 662 C CA . PRO A 1 85 ? 46.799 23.569 16.500 1.00 22.96 84 PRO A CA 1
ATOM 663 C C . PRO A 1 85 ? 48.102 22.801 16.657 1.00 22.29 84 PRO A C 1
ATOM 664 O O . PRO A 1 85 ? 48.832 22.558 15.690 1.00 22.45 84 PRO A O 1
ATOM 668 N N . PRO A 1 86 ? 48.448 22.419 17.883 1.00 21.83 85 PRO A N 1
ATOM 669 C CA . PRO A 1 86 ? 49.661 21.617 18.082 1.00 24.06 85 PRO A CA 1
ATOM 670 C C . PRO A 1 86 ? 49.639 20.352 17.210 1.00 18.12 85 PRO A C 1
ATOM 671 O O . PRO A 1 86 ? 48.614 19.675 17.185 1.00 14.96 85 PRO A O 1
ATOM 675 N N . HIS A 1 87 ? 50.748 20.126 16.546 1.00 20.91 86 HIS A N 1
ATOM 676 C CA . HIS A 1 87 ? 51.119 18.961 15.773 1.00 23.22 86 HIS A CA 1
ATOM 677 C C . HIS A 1 87 ? 50.355 18.878 14.460 1.00 24.97 86 HIS A C 1
ATOM 678 O O . HIS A 1 87 ? 50.464 17.871 13.753 1.00 28.96 86 HIS A O 1
ATOM 685 N N . VAL A 1 88 ? 49.588 1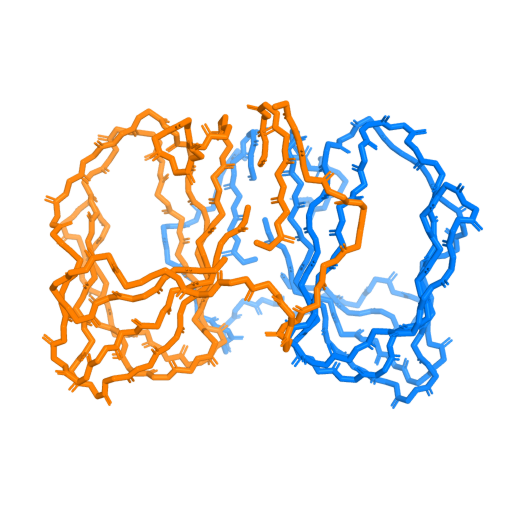9.910 14.120 1.00 25.42 87 VAL A N 1
ATOM 686 C CA . VAL A 1 88 ? 48.806 19.875 12.883 1.00 23.11 87 VAL A CA 1
ATOM 687 C C . VAL A 1 88 ? 49.688 20.177 11.675 1.00 25.30 87 VAL A C 1
ATOM 688 O O . VAL A 1 88 ? 50.515 21.088 11.686 1.00 20.70 87 VAL A O 1
ATOM 692 N N . ASP A 1 89 ? 49.535 19.395 10.607 1.00 24.99 88 ASP A N 1
ATOM 693 C CA . ASP A 1 89 ? 50.308 19.618 9.393 1.00 26.65 88 ASP A CA 1
ATOM 694 C C . ASP A 1 89 ? 49.957 20.972 8.780 1.00 18.13 88 ASP A C 1
ATOM 695 O O . ASP A 1 89 ? 48.780 21.330 8.747 1.00 21.56 88 ASP A O 1
ATOM 700 N N . HIS A 1 90 ? 50.955 21.704 8.303 1.00 24.12 89 HIS A N 1
ATOM 701 C CA . HIS A 1 90 ? 50.680 23.005 7.697 1.00 23.66 89 HIS A CA 1
ATOM 702 C C . HIS A 1 90 ? 51.779 23.403 6.718 1.00 18.76 89 HIS A C 1
ATOM 703 O O . HIS A 1 90 ? 52.913 22.947 6.820 1.00 18.50 89 HIS A O 1
ATOM 710 N N . GLY A 1 91 ? 51.441 24.281 5.767 1.00 20.97 90 GLY A N 1
ATOM 711 C CA . GLY A 1 91 ? 52.452 24.879 4.902 1.00 22.93 90 GLY A CA 1
ATOM 712 C C . GLY A 1 91 ? 52.090 26.300 4.485 1.00 8.78 90 GLY A C 1
ATOM 713 O O . GLY A 1 91 ? 50.911 26.643 4.529 1.00 14.96 90 GLY A O 1
ATOM 714 N N . ALA A 1 92 ? 53.094 27.073 4.088 1.00 20.75 91 ALA A N 1
ATOM 715 C CA . ALA A 1 92 ? 52.869 28.427 3.588 1.00 23.65 91 ALA A CA 1
ATOM 716 C C . ALA A 1 92 ? 53.851 28.790 2.479 1.00 13.30 91 ALA A C 1
ATOM 717 O O . ALA A 1 92 ? 55.056 28.611 2.607 1.00 16.70 91 ALA A O 1
ATOM 719 N N . VAL A 1 93 ? 53.311 29.303 1.383 1.00 23.39 92 VAL A N 1
ATOM 720 C CA . VAL A 1 93 ? 54.044 29.782 0.224 1.00 22.42 92 VAL A CA 1
ATOM 721 C C . VAL A 1 93 ? 53.667 31.219 -0.122 1.00 11.81 92 VAL A C 1
ATOM 722 O O . VAL A 1 93 ? 52.492 31.561 -0.081 1.00 16.17 92 VAL A O 1
ATOM 726 N N . CYS A 1 94 ? 54.639 32.040 -0.483 1.00 20.63 93 CYS A N 1
ATOM 727 C CA . CYS A 1 94 ? 54.367 33.424 -0.852 1.00 25.23 93 CYS A CA 1
ATOM 728 C C . CYS A 1 94 ? 54.924 33.789 -2.222 1.00 23.34 93 CYS A C 1
ATOM 729 O O . CYS A 1 94 ? 56.081 34.178 -2.351 1.00 20.77 93 CYS A O 1
ATOM 732 N N . PRO A 1 95 ? 54.112 33.668 -3.265 1.00 25.43 94 PRO A N 1
ATOM 733 C CA . PRO A 1 95 ? 54.600 33.891 -4.629 1.00 27.51 94 PRO A CA 1
ATOM 734 C C . PRO A 1 95 ? 55.013 35.342 -4.884 1.00 26.77 94 PRO A C 1
ATOM 735 O O . PRO A 1 95 ? 55.983 35.624 -5.585 1.00 27.92 94 PRO A O 1
ATOM 739 N N . THR A 1 96 ? 54.267 36.280 -4.312 1.00 29.71 95 THR A N 1
ATOM 740 C CA . THR A 1 96 ? 54.486 37.698 -4.538 1.00 27.54 95 THR A CA 1
ATOM 741 C C . THR A 1 96 ? 55.570 38.271 -3.635 1.00 28.24 95 THR A C 1
ATOM 742 O O . THR A 1 96 ? 56.082 39.361 -3.898 1.00 27.18 95 THR A O 1
ATOM 746 N N . GLY A 1 97 ? 55.938 37.566 -2.568 1.00 27.01 96 GLY A N 1
ATOM 747 C CA . GLY A 1 97 ? 56.746 38.217 -1.525 1.00 27.40 96 GLY A CA 1
ATOM 748 C C . GLY A 1 97 ? 55.797 38.845 -0.512 1.00 22.56 96 GLY A C 1
ATOM 749 O O . GLY A 1 97 ? 54.625 39.091 -0.821 1.00 22.42 96 GLY A O 1
ATOM 750 N N . GLY A 1 98 ? 56.238 39.088 0.719 1.00 22.94 97 GLY A N 1
ATOM 751 C CA . GLY A 1 98 ? 55.291 39.485 1.753 1.00 22.49 97 GLY A CA 1
ATOM 752 C C . GLY A 1 98 ? 55.878 39.450 3.150 1.00 15.05 97 GLY A C 1
ATOM 753 O O . GLY A 1 98 ? 57.076 39.244 3.332 1.00 18.90 97 GLY A O 1
ATOM 754 N N . ILE A 1 99 ? 55.022 39.657 4.144 1.00 21.55 98 ILE A N 1
ATOM 755 C CA . ILE A 1 99 ? 55.436 39.689 5.547 1.00 21.53 98 ILE A CA 1
ATOM 756 C C . ILE A 1 99 ? 54.394 39.029 6.446 1.00 12.83 98 ILE A C 1
ATOM 757 O O . ILE A 1 99 ? 53.195 39.273 6.320 1.00 19.77 98 ILE A O 1
ATOM 762 N N . LEU A 1 100 ? 54.878 38.176 7.347 1.00 21.05 99 LEU A N 1
ATOM 763 C CA . LEU A 1 100 ? 54.052 37.473 8.313 1.00 22.73 99 LEU A CA 1
ATOM 764 C C . LEU A 1 100 ? 54.458 37.833 9.750 1.00 16.67 99 LEU A C 1
ATOM 765 O O . LEU A 1 100 ? 55.635 38.044 10.017 1.00 20.16 99 LEU A O 1
ATOM 770 N N . ILE A 1 101 ? 53.496 37.866 10.658 1.00 20.71 100 ILE A N 1
ATOM 771 C CA . ILE A 1 101 ? 53.800 37.787 12.088 1.00 22.50 100 ILE A CA 1
ATOM 772 C C . ILE A 1 101 ? 53.452 36.393 12.601 1.00 14.94 100 ILE A C 1
ATOM 773 O O . ILE A 1 101 ? 52.282 36.029 12.637 1.00 18.69 100 ILE A O 1
ATOM 778 N N . ASP A 1 102 ? 54.467 35.622 12.955 1.00 19.02 101 ASP A N 1
ATOM 779 C CA . ASP A 1 102 ? 54.267 34.288 13.515 1.00 20.03 101 ASP A CA 1
ATOM 780 C C . ASP A 1 102 ? 54.391 34.362 15.041 1.00 14.37 101 ASP A C 1
ATOM 781 O O . ASP A 1 102 ? 55.437 34.807 15.510 1.00 13.81 101 ASP A O 1
ATOM 786 N N . THR A 1 103 ? 53.356 33.933 15.745 1.00 18.74 102 THR A N 1
ATOM 787 C CA . THR A 1 103 ? 53.410 33.808 17.196 1.00 19.77 102 THR A CA 1
ATOM 788 C C . THR A 1 103 ? 53.152 32.372 17.642 1.00 19.10 102 THR A C 1
ATOM 789 O O . THR A 1 103 ? 52.289 31.701 17.077 1.00 21.59 102 THR A O 1
ATOM 793 N N . PHE A 1 104 ? 53.900 31.936 18.644 1.00 20.57 103 PHE A N 1
ATOM 794 C CA . PHE A 1 104 ? 53.892 30.569 19.138 1.00 23.69 103 PHE A CA 1
ATOM 795 C C . PHE A 1 104 ? 53.696 30.494 20.650 1.00 22.55 103 PHE A C 1
ATOM 796 O O . PHE A 1 104 ? 54.326 31.274 21.370 1.00 19.06 103 PHE A O 1
ATOM 804 N N . SER A 1 105 ? 52.871 29.575 21.145 1.00 19.35 104 SER A N 1
ATOM 805 C CA . SER A 1 105 ? 52.920 29.253 22.568 1.00 24.37 104 SER A CA 1
ATOM 806 C C . SER A 1 105 ? 53.533 27.857 22.799 1.00 26.24 104 SER A C 1
ATOM 807 O O . SER A 1 105 ? 52.851 26.997 22.143 1.00 19.69 104 SER A O 1
ATOM 810 N N . PRO A 1 106 ? 54.503 27.259 23.481 1.00 21.18 105 PRO A N 1
ATOM 811 C CA . PRO A 1 106 ? 55.780 27.496 24.191 1.00 24.85 105 PRO A CA 1
ATOM 812 C C . PRO A 1 106 ? 56.586 28.441 23.297 1.00 28.83 105 PRO A C 1
ATOM 813 O O . PRO A 1 106 ? 56.200 28.610 22.134 1.00 33.02 105 PRO A O 1
ATOM 817 N N . ALA A 1 107 ? 57.666 29.039 23.777 1.00 26.67 106 ALA A N 1
ATOM 818 C CA . ALA A 1 107 ? 58.631 29.634 22.859 1.00 25.89 106 ALA A CA 1
ATOM 819 C C . ALA A 1 107 ? 59.225 28.546 21.963 1.00 32.03 106 ALA A C 1
ATOM 820 O O . ALA A 1 107 ? 59.222 27.375 22.343 1.00 33.23 106 ALA A O 1
ATOM 822 N N . ARG A 1 108 ? 59.724 28.930 20.797 1.00 30.44 107 ARG A N 1
ATOM 823 C CA . ARG A 1 108 ? 60.540 28.053 19.968 1.00 30.31 107 ARG A CA 1
ATOM 824 C C . ARG A 1 108 ? 62.004 28.203 20.361 1.00 31.97 107 ARG A C 1
ATOM 825 O O . ARG A 1 108 ? 62.641 29.208 20.022 1.00 34.12 107 ARG A O 1
ATOM 833 N N . GLU A 1 109 ? 62.577 27.230 21.073 1.00 33.78 108 GLU A N 1
ATOM 834 C CA . GLU A 1 109 ? 63.967 27.395 21.493 1.00 34.27 108 GLU A CA 1
ATOM 835 C C . GLU A 1 109 ? 64.889 27.546 20.287 1.00 34.46 108 GLU A C 1
ATOM 836 O O . GLU A 1 109 ? 65.977 28.111 20.402 1.00 36.76 108 GLU A O 1
ATOM 842 N N . ASP A 1 110 ? 64.480 27.044 19.126 1.00 34.57 109 ASP A N 1
ATOM 843 C CA . ASP A 1 110 ? 65.370 27.070 17.966 1.00 36.34 109 ASP A CA 1
ATOM 844 C C . ASP A 1 110 ? 65.691 28.497 17.528 1.00 38.48 109 ASP A C 1
ATOM 845 O O . ASP A 1 110 ? 66.637 28.721 16.767 1.00 40.19 109 ASP A O 1
ATOM 850 N N . PHE A 1 111 ? 64.933 29.493 17.985 1.00 36.69 110 PHE A N 1
ATOM 851 C CA . PHE A 1 111 ? 65.052 30.817 17.381 1.00 38.45 110 PHE A CA 1
ATOM 852 C C . PHE A 1 111 ? 65.946 31.756 18.184 1.00 44.13 110 PHE A C 1
ATOM 853 O O . PHE A 1 111 ? 66.213 32.870 17.715 1.00 49.05 110 PHE A O 1
ATOM 861 N N . VAL A 1 112 ? 66.405 31.366 19.372 1.00 42.58 111 VAL A N 1
ATOM 862 C CA . VAL A 1 112 ? 66.919 32.372 20.308 1.00 44.73 111 VAL A CA 1
ATOM 863 C C . VAL A 1 112 ? 68.434 32.277 20.477 1.00 47.08 111 VAL A C 1
ATOM 864 O O . VAL A 1 112 ? 68.975 32.943 21.363 1.00 52.58 111 VAL A O 1
ATOM 868 N N . GLU A 1 113 ? 69.051 31.477 19.633 1.00 48.82 112 GLU A N 1
ATOM 869 C CA . GLU A 1 113 ? 70.452 31.352 19.304 1.00 48.20 112 GLU A CA 1
ATOM 870 C C . GLU A 1 113 ? 71.380 32.221 20.147 1.00 51.00 112 GLU A C 1
ATOM 871 O O . GLU A 1 113 ? 72.282 31.741 20.832 1.00 55.53 112 GLU A O 1
ATOM 885 N N . GLN B 1 3 ? 36.454 26.999 22.870 1.00 45.29 2 GLN B N 1
ATOM 886 C CA . GLN B 1 3 ? 37.568 26.088 22.651 1.00 41.99 2 GLN B CA 1
ATOM 887 C C . GLN B 1 3 ? 38.693 26.759 21.873 1.00 35.66 2 GLN B C 1
ATOM 888 O O . GLN B 1 3 ? 39.790 26.966 22.385 1.00 31.12 2 GLN B O 1
ATOM 894 N N . GLN B 1 4 ? 38.420 27.083 20.617 1.00 34.81 3 GLN B N 1
ATOM 895 C CA . GLN B 1 4 ? 39.434 27.580 19.691 1.00 30.90 3 GLN B CA 1
ATOM 896 C C . GLN B 1 4 ? 38.759 28.182 18.461 1.00 29.08 3 GLN B C 1
ATOM 897 O O . GLN B 1 4 ? 37.557 28.015 18.267 1.00 29.45 3 GLN B O 1
ATOM 903 N N . SER B 1 5 ? 39.531 28.883 17.639 1.00 28.56 4 SER B N 1
ATOM 904 C CA . SER B 1 5 ? 39.030 29.442 16.394 1.00 30.15 4 SER B CA 1
ATOM 905 C C . SER B 1 5 ? 39.162 28.450 15.235 1.00 28.81 4 SER B C 1
ATOM 906 O O . SER B 1 5 ? 39.832 27.429 15.396 1.00 23.10 4 SER B O 1
ATOM 909 N N . GLU B 1 6 ? 38.537 28.760 14.109 1.00 28.40 5 GLU B N 1
ATOM 910 C CA . GLU B 1 6 ? 38.862 28.183 12.810 1.00 28.32 5 GLU B CA 1
ATOM 911 C C . GLU B 1 6 ? 40.357 28.239 12.546 1.00 24.12 5 GLU B C 1
ATOM 912 O O . GLU B 1 6 ? 41.073 29.031 13.166 1.00 26.67 5 GLU B O 1
ATOM 918 N N . HIS B 1 7 ? 40.859 27.414 11.637 1.00 21.16 6 HIS B N 1
ATOM 919 C CA . HIS B 1 7 ? 42.265 27.435 11.266 1.00 22.58 6 HIS B CA 1
ATOM 920 C C . HIS B 1 7 ? 42.601 28.637 10.379 1.00 18.69 6 HIS B C 1
ATOM 921 O O . HIS B 1 7 ? 43.774 28.988 10.248 1.00 18.48 6 HIS B O 1
ATOM 928 N N . PHE B 1 8 ? 41.569 29.225 9.794 1.00 21.96 7 PHE B N 1
ATOM 929 C CA . PHE B 1 8 ? 41.710 30.367 8.902 1.00 23.17 7 PHE B CA 1
ATOM 930 C C . PHE B 1 8 ? 40.777 31.495 9.326 1.00 17.62 7 PHE B C 1
ATOM 931 O O . PHE B 1 8 ? 39.626 31.272 9.698 1.00 18.15 7 PHE B O 1
ATOM 939 N N . SER B 1 9 ? 41.268 32.735 9.269 1.00 23.54 8 SER B N 1
ATOM 940 C CA . SER B 1 9 ? 40.404 33.869 9.610 1.00 23.18 8 SER B CA 1
ATOM 941 C C . SER B 1 9 ? 40.626 35.029 8.644 1.00 17.90 8 SER B C 1
ATOM 942 O O . SER B 1 9 ? 41.751 35.231 8.201 1.00 20.44 8 SER B O 1
ATOM 945 N N . PHE B 1 10 ? 39.561 35.751 8.337 1.00 23.82 9 PHE B N 1
ATOM 946 C CA . PHE B 1 10 ? 39.530 36.705 7.231 1.00 25.00 9 PHE B CA 1
ATOM 947 C C . PHE B 1 10 ? 39.193 38.102 7.730 1.00 21.60 9 PHE B C 1
ATOM 948 O O . PHE B 1 10 ? 38.128 38.278 8.316 1.00 20.64 9 PHE B O 1
ATOM 956 N N . GLY B 1 11 ? 40.091 39.046 7.493 1.00 22.79 10 GLY B N 1
ATOM 957 C CA . GLY B 1 11 ? 39.987 40.414 7.955 1.00 25.45 10 GLY B CA 1
ATOM 958 C C . GLY B 1 11 ? 38.684 41.083 7.583 1.00 24.66 10 GLY B C 1
ATOM 959 O O . GLY B 1 11 ? 38.167 41.898 8.348 1.00 27.04 10 GLY B O 1
ATOM 960 N N . GLU B 1 12 ? 38.133 40.755 6.417 1.00 26.41 11 GLU B N 1
ATOM 961 C CA . GLU B 1 12 ? 36.879 41.336 5.960 1.00 25.60 11 GLU B CA 1
ATOM 962 C C . GLU B 1 12 ? 35.662 40.584 6.477 1.00 25.93 11 GLU B C 1
ATOM 963 O O . GLU B 1 12 ? 34.521 41.024 6.305 1.00 26.58 11 GLU B O 1
ATOM 969 N N . GLN B 1 13 ? 35.858 39.433 7.117 1.00 25.54 12 GLN B N 1
ATOM 970 C CA . GLN B 1 13 ? 34.702 38.677 7.600 1.00 27.94 12 GLN B CA 1
ATOM 971 C C . GLN B 1 13 ? 34.617 38.625 9.120 1.00 25.63 12 GLN B C 1
ATOM 972 O O . GLN B 1 13 ? 33.523 38.698 9.682 1.00 26.98 12 GLN B O 1
ATOM 978 N N . THR B 1 14 ? 35.751 38.493 9.804 1.00 26.06 13 THR B N 1
ATOM 979 C CA . THR B 1 14 ? 35.712 38.427 11.262 1.00 28.01 13 THR B CA 1
ATOM 980 C C . THR B 1 14 ? 35.030 39.672 11.830 1.00 31.17 13 THR B C 1
ATOM 981 O O . THR B 1 14 ? 35.390 40.793 11.477 1.00 30.07 13 THR B O 1
ATOM 985 N N . GLU B 1 15 ? 34.051 39.461 12.704 1.00 31.37 14 GLU B N 1
ATOM 986 C CA . GLU B 1 15 ? 33.324 40.584 13.292 1.00 34.06 14 GLU B CA 1
ATOM 987 C C . GLU B 1 15 ? 34.255 41.418 14.169 1.00 35.70 14 GLU B C 1
ATOM 988 O O . GLU B 1 15 ? 35.020 40.898 14.986 1.00 36.43 14 GLU B O 1
ATOM 994 N N . ILE B 1 16 ? 34.199 42.735 13.983 1.00 35.38 15 ILE B N 1
ATOM 995 C CA . ILE B 1 16 ? 35.029 43.643 14.775 1.00 32.52 15 ILE B CA 1
ATOM 996 C C . ILE B 1 16 ? 34.169 44.266 15.872 1.00 36.07 15 ILE B C 1
ATOM 997 O O . ILE B 1 16 ? 33.165 44.924 15.594 1.00 38.78 15 ILE B O 1
ATOM 1002 N N . GLU B 1 17 ? 34.569 44.033 17.114 1.00 33.57 16 GLU B N 1
ATOM 1003 C CA . GLU B 1 17 ? 33.768 44.307 18.300 1.00 33.45 16 GLU B CA 1
ATOM 1004 C C . GLU B 1 17 ? 34.121 45.668 18.887 1.00 31.64 16 GLU B C 1
ATOM 1005 O O . GLU B 1 17 ? 35.257 45.905 19.302 1.00 31.79 16 GLU B O 1
ATOM 1011 N N . ASP B 1 18 ? 33.150 46.578 18.932 1.00 34.56 17 ASP B N 1
ATOM 1012 C CA . ASP B 1 18 ? 33.350 47.841 19.644 1.00 35.11 17 ASP B CA 1
ATOM 1013 C C . ASP B 1 18 ? 33.388 47.587 21.148 1.00 32.90 17 ASP B C 1
ATOM 1014 O O . ASP B 1 18 ? 32.373 47.228 21.742 1.00 34.98 17 ASP B O 1
ATOM 1019 N N . ILE B 1 19 ? 34.556 47.760 21.755 1.00 34.39 18 ILE B N 1
ATOM 1020 C CA . ILE B 1 19 ? 34.744 47.418 23.160 1.00 35.94 18 ILE B CA 1
ATOM 1021 C C . ILE B 1 19 ? 34.831 48.667 24.030 1.00 35.65 18 ILE B C 1
ATOM 1022 O O . ILE B 1 19 ? 35.402 48.640 25.120 1.00 35.48 18 ILE B O 1
ATOM 1027 N N . GLY B 1 20 ? 34.266 49.770 23.548 1.00 36.26 19 GLY B N 1
ATOM 1028 C CA . GLY B 1 20 ? 34.178 50.999 24.316 1.00 37.77 19 GLY B CA 1
ATOM 1029 C C . GLY B 1 20 ? 35.520 51.667 24.537 1.00 35.53 19 GLY B C 1
ATOM 1030 O O . GLY B 1 20 ? 36.569 51.036 24.404 1.00 34.41 19 GLY B O 1
ATOM 1031 N N . GLY B 1 21 ? 35.502 52.954 24.880 1.00 36.28 20 GLY B N 1
ATOM 1032 C CA . GLY B 1 21 ? 36.712 53.736 25.070 1.00 33.21 20 GLY B CA 1
ATOM 1033 C C . GLY B 1 21 ? 37.400 54.044 23.754 1.00 30.03 20 GLY B C 1
ATOM 1034 O O . GLY B 1 21 ? 38.564 54.442 23.741 1.00 30.00 20 GLY B O 1
ATOM 1035 N N . GLY B 1 22 ? 36.694 53.859 22.642 1.00 32.17 21 GLY B N 1
ATOM 1036 C CA . GLY B 1 22 ? 37.239 54.153 21.322 1.00 33.89 21 GLY B CA 1
ATOM 1037 C C . GLY B 1 22 ? 38.196 53.062 20.859 1.00 31.56 21 GLY B C 1
ATOM 1038 O O . GLY B 1 22 ? 39.039 53.310 19.997 1.00 27.36 21 GLY B O 1
ATOM 1039 N N . LEU B 1 23 ? 38.043 51.887 21.449 1.00 30.18 22 LEU B N 1
ATOM 1040 C CA . LEU B 1 23 ? 38.739 50.663 21.098 1.00 29.44 22 LEU B CA 1
ATOM 1041 C C . LEU B 1 23 ? 37.809 49.695 20.365 1.00 28.00 22 LEU B C 1
ATOM 1042 O O . LEU B 1 23 ? 36.628 49.568 20.697 1.00 27.80 22 LEU B O 1
ATOM 1047 N N . LYS B 1 24 ? 38.357 49.005 19.374 1.00 26.73 23 LYS B N 1
ATOM 1048 C CA . LYS B 1 24 ? 37.660 47.923 18.687 1.00 28.89 23 LYS B CA 1
ATOM 1049 C C . LYS B 1 24 ? 38.550 46.693 18.576 1.00 22.48 23 LYS B C 1
ATOM 1050 O O . LYS B 1 24 ? 39.753 46.832 18.368 1.00 23.33 23 LYS B O 1
ATOM 1056 N N . ARG B 1 25 ? 37.979 45.503 18.714 1.00 23.93 24 ARG B N 1
ATOM 1057 C CA . ARG B 1 25 ? 38.768 44.276 18.730 1.00 25.37 24 ARG B CA 1
ATOM 1058 C C . ARG B 1 25 ? 38.262 43.260 17.707 1.00 22.21 24 ARG B C 1
ATOM 1059 O O . ARG B 1 25 ? 37.055 43.093 17.540 1.00 24.45 24 ARG B O 1
ATOM 1067 N N . GLN B 1 26 ? 39.197 42.595 17.043 1.00 24.74 25 GLN B N 1
ATOM 1068 C CA . GLN B 1 26 ? 38.919 41.523 16.095 1.00 23.11 25 GLN B CA 1
ATOM 1069 C C . GLN B 1 26 ? 39.770 40.292 16.388 1.00 16.74 25 GLN B C 1
ATOM 1070 O O . GLN B 1 26 ? 40.997 40.387 16.479 1.00 19.29 25 GLN B O 1
ATOM 1084 N N . LEU B 1 28 ? 41.959 37.140 15.799 1.00 18.88 27 LEU B N 1
ATOM 1085 C CA . LEU B 1 28 ? 42.789 36.632 14.722 1.00 22.50 27 LEU B CA 1
ATOM 1086 C C . LEU B 1 28 ? 42.938 35.113 14.751 1.00 26.61 27 LEU B C 1
ATOM 1087 O O . LEU B 1 28 ? 43.092 34.484 13.703 1.00 27.11 27 LEU B O 1
ATOM 1092 N N . GLY B 1 29 ? 42.910 34.539 15.948 1.00 24.97 28 GLY B N 1
ATOM 1093 C CA . GLY B 1 29 ? 42.995 33.100 16.132 1.00 21.59 28 GLY B CA 1
ATOM 1094 C C . GLY B 1 29 ? 43.395 32.763 17.559 1.00 20.77 28 GLY B C 1
ATOM 1095 O O . GLY B 1 29 ? 44.193 33.490 18.152 1.00 21.35 28 GLY B O 1
ATOM 1096 N N . PHE B 1 30 ? 42.864 31.681 18.117 1.00 20.55 29 PHE B N 1
ATOM 1097 C CA . PHE B 1 30 ? 43.221 31.294 19.477 1.00 25.72 29 PHE B CA 1
ATOM 1098 C C . PHE B 1 30 ? 42.930 29.821 19.773 1.00 21.19 29 PHE B C 1
ATOM 1099 O O . PHE B 1 30 ? 42.055 29.246 19.127 1.00 20.20 29 PHE B O 1
ATOM 1107 N N . ASN B 1 31 ? 43.614 29.251 20.752 1.00 22.79 30 ASN B N 1
ATOM 1108 C CA . ASN B 1 31 ? 43.145 28.126 21.569 1.00 27.78 30 ASN B CA 1
ATOM 1109 C C . ASN B 1 31 ? 43.432 28.385 23.043 1.00 28.81 30 ASN B C 1
ATOM 1110 O O . ASN B 1 31 ? 43.725 29.524 23.424 1.00 22.70 30 ASN B O 1
ATOM 1115 N N . HIS B 1 32 ? 43.375 27.355 23.887 1.00 28.91 31 HIS B N 1
ATOM 1116 C CA . HIS B 1 32 ? 43.501 27.574 25.324 1.00 28.94 31 HIS B CA 1
ATOM 1117 C C . HIS B 1 32 ? 44.801 28.275 25.692 1.00 25.41 31 HIS B C 1
ATOM 1118 O O . HIS B 1 32 ? 44.899 28.933 26.731 1.00 29.23 31 HIS B O 1
ATOM 1125 N N . GLU B 1 33 ? 45.855 28.147 24.895 1.00 22.25 32 GLU B N 1
ATOM 1126 C CA . GLU B 1 33 ? 47.182 28.527 25.375 1.00 23.03 32 GLU B CA 1
ATOM 1127 C C . GLU B 1 33 ? 47.801 29.657 24.563 1.00 17.64 32 GLU B C 1
ATOM 1128 O O . GLU B 1 33 ? 48.882 30.140 24.900 1.00 21.10 32 GLU B O 1
ATOM 1134 N N . LEU B 1 34 ? 47.137 30.076 23.493 1.00 22.00 33 LEU B N 1
ATOM 1135 C CA . LEU B 1 34 ? 47.677 31.123 22.631 1.00 20.09 33 LEU B CA 1
ATOM 1136 C C . LEU B 1 34 ? 46.540 31.958 22.052 1.00 20.10 33 LEU B C 1
ATOM 1137 O O . LEU B 1 34 ? 45.476 31.434 21.721 1.00 22.52 33 LEU B O 1
ATOM 1150 N N . ALA B 1 36 ? 45.647 35.727 19.578 1.00 22.66 35 ALA B N 1
ATOM 1151 C CA . ALA B 1 36 ? 46.091 36.927 18.863 1.00 22.97 35 ALA B CA 1
ATOM 1152 C C . ALA B 1 36 ? 44.874 37.748 18.451 1.00 22.44 35 ALA B C 1
ATOM 1153 O O . ALA B 1 36 ? 43.956 37.222 17.821 1.00 24.98 35 ALA B O 1
ATOM 1155 N N . VAL B 1 37 ? 44.873 39.026 18.819 1.00 19.10 36 VAL B N 1
ATOM 1156 C CA . VAL B 1 37 ? 43.764 39.909 18.467 1.00 20.05 36 VAL B CA 1
ATOM 1157 C C . VAL B 1 37 ? 44.319 41.194 17.844 1.00 17.20 36 VAL B C 1
ATOM 1158 O O . VAL B 1 37 ? 45.489 41.514 18.056 1.00 17.18 36 VAL B O 1
ATOM 1162 N N . LYS B 1 38 ? 43.457 41.869 17.095 1.00 21.25 37 LYS B N 1
ATOM 1163 C CA . LYS B 1 38 ? 43.784 43.133 16.444 1.00 22.55 37 LYS B CA 1
ATOM 1164 C C . LYS B 1 38 ? 42.966 44.262 17.080 1.00 17.39 37 LYS B C 1
ATOM 1165 O O . LYS B 1 38 ? 41.742 44.163 17.138 1.00 18.37 37 LYS B O 1
ATOM 1171 N N . ILE B 1 39 ? 43.657 45.299 17.535 1.00 20.62 38 ILE B N 1
ATOM 1172 C CA . ILE B 1 39 ? 43.004 46.402 18.230 1.00 23.61 38 ILE B CA 1
ATOM 1173 C C . ILE B 1 39 ? 43.084 47.711 17.444 1.00 18.74 38 ILE B C 1
ATOM 1174 O O . ILE B 1 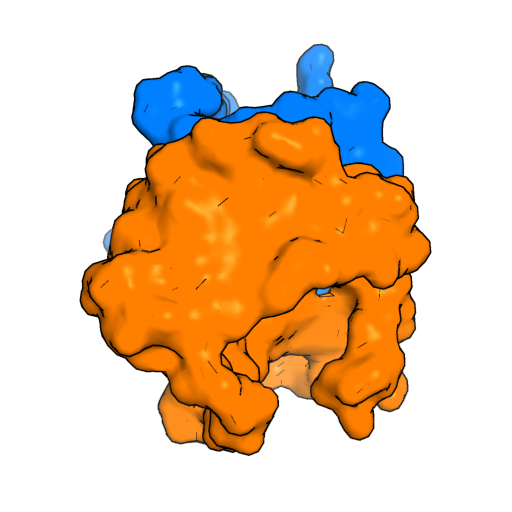39 ? 44.177 48.171 17.118 1.00 21.60 38 ILE B O 1
ATOM 1179 N N . TRP B 1 40 ? 41.935 48.308 17.150 1.00 22.53 39 TRP B N 1
ATOM 1180 C CA . TRP B 1 40 ? 41.913 49.634 16.542 1.00 26.52 39 TRP B CA 1
ATOM 1181 C C . TRP B 1 40 ? 41.759 50.715 17.612 1.00 25.21 39 TRP B C 1
ATOM 1182 O O . TRP B 1 40 ? 40.758 50.695 18.332 1.00 26.43 39 TRP B O 1
ATOM 1193 N N . PHE B 1 41 ? 42.718 51.629 17.697 1.00 24.25 40 PHE B N 1
ATOM 1194 C CA . PHE B 1 41 ? 42.557 52.789 18.575 1.00 24.47 40 PHE B CA 1
ATOM 1195 C C . PHE B 1 41 ? 42.039 54.012 17.821 1.00 26.48 40 PHE B C 1
ATOM 1196 O O . PHE B 1 41 ? 42.669 54.486 16.874 1.00 27.65 40 PHE B O 1
ATOM 1204 N N . ASP B 1 42 ? 40.894 54.561 18.221 1.00 29.29 41 ASP B N 1
ATOM 1205 C CA . ASP B 1 42 ? 40.527 55.915 17.812 1.00 28.68 41 ASP B CA 1
ATOM 1206 C C . ASP B 1 42 ? 41.592 56.916 18.244 1.00 29.52 41 ASP B C 1
ATOM 1207 O O . ASP B 1 42 ? 42.369 56.661 19.164 1.00 25.40 41 ASP B O 1
ATOM 1212 N N . LYS B 1 43 ? 41.639 58.070 17.584 1.00 28.48 42 LYS B N 1
ATOM 1213 C CA A LYS B 1 43 ? 42.625 59.085 17.956 0.50 29.87 42 LYS B CA 1
ATOM 1214 C CA B LYS B 1 43 ? 42.567 59.130 17.950 0.50 29.87 42 LYS B CA 1
ATOM 1215 C C . LYS B 1 43 ? 42.441 59.446 19.433 1.00 27.25 42 LYS B C 1
ATOM 1216 O O . LYS B 1 43 ? 41.346 59.795 19.881 1.00 27.95 42 LYS B O 1
ATOM 1227 N N . GLY B 1 44 ? 43.527 59.338 20.185 1.00 27.29 43 GLY B N 1
ATOM 1228 C CA . GLY B 1 44 ? 43.547 59.671 21.596 1.00 30.10 43 GLY B CA 1
ATOM 1229 C C . GLY B 1 44 ? 42.904 58.624 22.478 1.00 32.61 43 GLY B C 1
ATOM 1230 O O . GLY B 1 44 ? 42.820 58.807 23.699 1.00 27.35 43 GLY B O 1
ATOM 1231 N N . ALA B 1 45 ? 42.433 57.500 21.929 1.00 29.58 44 ALA B N 1
ATOM 1232 C CA . ALA B 1 45 ? 41.844 56.498 22.828 1.00 33.43 44 ALA B CA 1
ATOM 1233 C C . ALA B 1 45 ? 42.934 55.869 23.690 1.00 29.22 44 ALA B C 1
ATOM 1234 O O . ALA B 1 45 ? 44.119 55.925 23.351 1.00 25.63 44 ALA B O 1
ATOM 1236 N N . GLU B 1 46 ? 42.566 55.264 24.821 1.00 33.28 45 GLU B N 1
ATOM 1237 C CA . GLU B 1 46 ? 43.619 54.867 25.767 1.00 34.87 45 GLU B CA 1
ATOM 1238 C C . GLU B 1 46 ? 43.386 53.460 26.304 1.00 33.65 45 GLU B C 1
ATOM 1239 O O . GLU B 1 46 ? 42.244 53.074 26.546 1.00 38.02 45 GLU B O 1
ATOM 1245 N N . GLY B 1 47 ? 44.475 52.725 26.459 1.00 33.68 46 GLY B N 1
ATOM 1246 C CA . GLY B 1 47 ? 44.530 51.432 27.117 1.00 36.99 46 GLY B CA 1
ATOM 1247 C C . GLY B 1 47 ? 45.018 51.612 28.553 1.00 34.77 46 GLY B C 1
ATOM 1248 O O . GLY B 1 47 ? 46.216 51.762 28.776 1.00 31.73 46 GLY B O 1
ATOM 1249 N N . TYR B 1 48 ? 44.067 51.608 29.469 1.00 38.63 47 TYR B N 1
ATOM 1250 C CA . TYR B 1 48 ? 44.262 51.681 30.907 1.00 38.94 47 TYR B CA 1
ATOM 1251 C C . TYR B 1 48 ? 45.503 50.894 31.338 1.00 36.95 47 TYR B C 1
ATOM 1252 O O . TYR B 1 48 ? 45.707 49.775 30.863 1.00 36.95 47 TYR B O 1
ATOM 1261 N N . VAL B 1 49 ? 46.318 51.465 32.219 1.00 35.17 48 VAL B N 1
ATOM 1262 C CA . VAL B 1 49 ? 47.399 50.670 32.812 1.00 33.33 48 VAL B CA 1
ATOM 1263 C C . VAL B 1 49 ? 46.801 49.692 33.825 1.00 31.44 48 VAL B C 1
ATOM 1264 O O . VAL B 1 49 ? 45.869 50.048 34.546 1.00 24.59 48 VAL B O 1
ATOM 1268 N N . HIS B 1 50 ? 47.327 48.479 33.856 1.00 31.37 49 HIS B N 1
ATOM 1269 C CA . HIS B 1 50 ? 46.676 47.268 34.363 1.00 28.95 49 HIS B CA 1
ATOM 1270 C C . HIS B 1 50 ? 47.627 46.077 34.260 1.00 26.85 49 HIS B C 1
ATOM 1271 O O . HIS B 1 50 ? 48.604 46.095 33.513 1.00 21.02 49 HIS B O 1
ATOM 1278 N N . ALA B 1 51 ? 47.347 45.008 35.006 1.00 26.69 50 ALA B N 1
ATOM 1279 C CA . ALA B 1 51 ? 48.245 43.855 34.981 1.00 21.76 50 ALA B CA 1
ATOM 1280 C C . ALA B 1 51 ? 47.453 42.554 34.885 1.00 16.75 50 ALA B C 1
ATOM 1281 O O . ALA B 1 51 ? 46.269 42.522 35.212 1.00 13.46 50 ALA B O 1
ATOM 1283 N N . HIS B 1 52 ? 48.115 41.497 34.423 1.00 21.32 51 HIS B N 1
ATOM 1284 C CA . HIS B 1 52 ? 47.484 40.178 34.374 1.00 18.71 51 HIS B CA 1
ATOM 1285 C C . HIS B 1 52 ? 48.543 39.086 34.251 1.00 17.48 51 HIS B C 1
ATOM 1286 O O . HIS B 1 52 ? 49.708 39.314 33.916 1.00 18.25 51 HIS B O 1
ATOM 1293 N N . ARG B 1 53 ? 48.144 37.854 34.566 1.00 20.02 52 ARG B N 1
ATOM 1294 C CA . ARG B 1 53 ? 49.080 36.733 34.592 1.00 19.58 52 ARG B CA 1
ATOM 1295 C C . ARG B 1 53 ? 49.577 36.424 33.181 1.00 14.01 52 ARG B C 1
ATOM 1296 O O . ARG B 1 53 ? 50.738 36.086 32.985 1.00 20.75 52 ARG B O 1
ATOM 1304 N N . HIS B 1 54 ? 48.675 36.544 32.217 1.00 20.45 53 HIS B N 1
ATOM 1305 C CA . HIS B 1 54 ? 48.974 36.227 30.823 1.00 21.69 53 HIS B CA 1
ATOM 1306 C C . HIS B 1 54 ? 50.250 36.921 30.362 1.00 21.02 53 HIS B C 1
ATOM 1307 O O . HIS B 1 54 ? 50.441 38.117 30.603 1.00 24.47 53 HIS B O 1
ATOM 1314 N N . SER B 1 55 ? 51.145 36.185 29.704 1.00 20.71 54 SER B N 1
ATOM 1315 C CA . SER B 1 55 ? 52.248 36.831 28.990 1.00 19.68 54 SER B CA 1
ATOM 1316 C C . SER B 1 55 ? 51.665 37.645 27.836 1.00 16.14 54 SER B C 1
ATOM 1317 O O . SER B 1 55 ? 50.590 37.318 27.331 1.00 14.03 54 SER B O 1
ATOM 1320 N N . GLN B 1 56 ? 52.344 38.710 27.427 1.00 21.01 55 GLN B N 1
ATOM 1321 C CA . GLN B 1 56 ? 51.815 39.514 26.322 1.00 20.86 55 GLN B CA 1
ATOM 1322 C C . GLN B 1 56 ? 52.946 39.925 25.382 1.00 19.99 55 GLN B C 1
ATOM 1323 O O . GLN B 1 56 ? 53.985 40.424 25.821 1.00 18.40 55 GLN B O 1
ATOM 1329 N N . VAL B 1 57 ? 52.763 39.702 24.078 1.00 20.34 56 VAL B N 1
ATOM 1330 C CA . VAL B 1 57 ? 53.683 40.310 23.107 1.00 15.96 56 VAL B CA 1
ATOM 1331 C C . VAL B 1 57 ? 52.836 41.072 22.085 1.00 15.16 56 VAL B C 1
ATOM 1332 O O . VAL B 1 57 ? 51.811 40.588 21.613 1.00 13.94 56 VAL B O 1
ATOM 1336 N N . SER B 1 58 ? 53.276 42.291 21.783 1.00 18.86 57 SER B N 1
ATOM 1337 C CA . SER B 1 58 ? 52.453 43.240 21.025 1.00 18.25 57 SER B CA 1
ATOM 1338 C C . SER B 1 58 ? 53.274 43.797 19.865 1.00 7.17 57 SER B C 1
ATOM 1339 O O . SER B 1 58 ? 54.493 43.946 19.979 1.00 14.22 57 SER B O 1
ATOM 1342 N N . TYR B 1 59 ? 52.590 44.067 18.757 1.00 19.66 58 TYR B N 1
ATOM 1343 C CA . TYR B 1 59 ? 53.208 44.584 17.541 1.00 15.76 58 TYR B CA 1
ATOM 1344 C C . TYR B 1 59 ? 52.449 45.813 17.042 1.00 10.11 58 TYR B C 1
ATOM 1345 O O . TYR B 1 59 ? 51.217 45.795 17.009 1.00 11.63 58 TYR B O 1
ATOM 1354 N N . VAL B 1 60 ? 53.170 46.874 16.667 1.00 16.83 59 VAL B N 1
ATOM 1355 C CA . VAL B 1 60 ? 52.451 48.069 16.214 1.00 15.22 59 VAL B CA 1
ATOM 1356 C C . VAL B 1 60 ? 52.336 48.065 14.690 1.00 16.76 59 VAL B C 1
ATOM 1357 O O . VAL B 1 60 ? 53.336 48.237 13.997 1.00 17.96 59 VAL B O 1
ATOM 1361 N N . VAL B 1 61 ? 51.119 47.873 14.205 1.00 21.41 60 VAL B N 1
ATOM 1362 C CA . VAL B 1 61 ? 50.839 47.808 12.776 1.00 21.14 60 VAL B CA 1
ATOM 1363 C C . VAL B 1 61 ? 50.963 49.204 12.170 1.00 24.08 60 VAL B C 1
ATOM 1364 O O . VAL B 1 61 ? 51.709 49.421 11.220 1.00 24.31 60 VAL B O 1
ATOM 1368 N N . GLU B 1 62 ? 50.240 50.166 12.736 1.00 23.35 61 GLU B N 1
ATOM 1369 C CA . GLU B 1 62 ? 50.423 51.560 12.335 1.00 27.84 61 GLU B CA 1
ATOM 1370 C C . GLU B 1 62 ? 49.880 52.510 13.399 1.00 23.40 61 GLU B C 1
ATOM 1371 O O . GLU B 1 62 ? 48.988 52.144 14.163 1.00 24.62 61 GLU B O 1
ATOM 1377 N N . GLY B 1 63 ? 50.430 53.717 13.429 1.00 25.86 62 GLY B N 1
ATOM 1378 C CA . GLY B 1 63 ? 50.040 54.750 14.374 1.00 26.12 62 GLY B CA 1
ATOM 1379 C C . GLY B 1 63 ? 51.205 55.155 15.255 1.00 22.87 62 GLY B C 1
ATOM 1380 O O . GLY B 1 63 ? 52.302 54.607 15.156 1.00 23.71 62 GLY B O 1
ATOM 1381 N N . GLU B 1 64 ? 51.004 56.129 16.137 1.00 27.15 63 GLU B N 1
ATOM 1382 C CA . GLU B 1 64 ? 52.030 56.458 17.129 1.00 26.51 63 GLU B CA 1
ATOM 1383 C C . GLU B 1 64 ? 51.510 56.062 18.511 1.00 23.99 63 GLU B C 1
ATOM 1384 O O . GLU B 1 64 ? 50.447 56.529 18.925 1.00 24.71 63 GLU B O 1
ATOM 1390 N N . PHE B 1 65 ? 52.247 55.201 19.205 1.00 23.71 64 PHE B N 1
ATOM 1391 C CA . PHE B 1 65 ? 51.816 54.741 20.520 1.00 24.25 64 PHE B CA 1
ATOM 1392 C C . PHE B 1 65 ? 52.783 55.221 21.602 1.00 18.53 64 PHE B C 1
ATOM 1393 O O . PHE B 1 65 ? 53.993 55.060 21.475 1.00 20.37 64 PHE B O 1
ATOM 1401 N N . HIS B 1 66 ? 52.241 55.817 22.655 1.00 23.80 65 HIS B N 1
ATOM 1402 C CA . HIS B 1 66 ? 52.918 55.987 23.934 1.00 25.18 65 HIS B CA 1
ATOM 1403 C C . HIS B 1 66 ? 52.682 54.711 24.749 1.00 17.77 65 HIS B C 1
ATOM 1404 O O . HIS B 1 66 ? 51.572 54.525 25.246 1.00 16.33 65 HIS B O 1
ATOM 1411 N N . VAL B 1 67 ? 53.684 53.853 24.879 1.00 22.18 66 VAL B N 1
ATOM 1412 C CA . VAL B 1 67 ? 53.438 52.603 25.602 1.00 23.12 66 VAL B CA 1
ATOM 1413 C C . VAL B 1 67 ? 54.194 52.540 26.927 1.00 10.96 66 VAL B C 1
ATOM 1414 O O . VAL B 1 67 ? 55.398 52.745 27.007 1.00 16.66 66 VAL B O 1
ATOM 1418 N N . ASN B 1 68 ? 53.451 52.236 27.984 1.00 21.93 67 ASN B N 1
ATOM 1419 C CA . ASN B 1 68 ? 53.954 52.007 29.326 1.00 21.11 67 ASN B CA 1
ATOM 1420 C C . ASN B 1 68 ? 54.081 50.508 29.606 1.00 15.24 67 ASN B C 1
ATOM 1421 O O . ASN B 1 68 ? 53.079 49.796 29.535 1.00 20.45 67 ASN B O 1
ATOM 1426 N N . VAL B 1 69 ? 55.283 50.068 29.930 1.00 21.80 68 VAL B N 1
ATOM 1427 C CA . VAL B 1 69 ? 55.532 48.756 30.515 1.00 23.12 68 VAL B CA 1
ATOM 1428 C C . VAL B 1 69 ? 56.400 48.906 31.761 1.00 19.01 68 VAL B C 1
ATOM 1429 O O . VAL B 1 69 ? 57.541 49.361 31.684 1.00 16.33 68 VAL B O 1
ATOM 1433 N N . ASP B 1 70 ? 55.856 48.520 32.913 1.00 22.35 69 ASP B N 1
ATOM 1434 C CA . ASP B 1 70 ? 56.613 48.599 34.159 1.00 23.24 69 ASP B CA 1
ATOM 1435 C C . ASP B 1 70 ? 57.052 50.039 34.426 1.00 22.58 69 ASP B C 1
ATOM 1436 O O . ASP B 1 70 ? 58.141 50.275 34.943 1.00 27.77 69 ASP B O 1
ATOM 1441 N N . GLY B 1 71 ? 56.198 50.985 34.066 1.00 25.72 70 GLY B N 1
ATOM 1442 C CA . GLY B 1 71 ? 56.387 52.397 34.324 1.00 26.81 70 GLY B CA 1
ATOM 1443 C C . GLY B 1 71 ? 57.286 53.078 33.313 1.00 28.55 70 GLY B C 1
ATOM 1444 O O . GLY B 1 71 ? 57.361 54.311 33.288 1.00 37.71 70 GLY B O 1
ATOM 1445 N N . VAL B 1 72 ? 57.985 52.317 32.474 1.00 25.82 71 VAL B N 1
ATOM 1446 C CA . VAL B 1 72 ? 58.828 52.944 31.452 1.00 24.77 71 VAL B CA 1
ATOM 1447 C C . VAL B 1 72 ? 57.978 53.268 30.231 1.00 26.18 71 VAL B C 1
ATOM 1448 O O . VAL B 1 72 ? 57.161 52.452 29.796 1.00 25.93 71 VAL B O 1
ATOM 1452 N N . ILE B 1 73 ? 58.141 54.462 29.666 1.00 25.27 72 ILE B N 1
ATOM 1453 C CA . ILE B 1 73 ? 57.205 54.910 28.628 1.00 23.95 72 ILE B CA 1
ATOM 1454 C C . ILE B 1 73 ? 57.960 55.199 27.338 1.00 21.66 72 ILE B C 1
ATOM 1455 O O . ILE B 1 73 ? 58.980 55.887 27.324 1.00 23.88 72 ILE B O 1
ATOM 1460 N N . LYS B 1 74 ? 57.492 54.649 26.221 1.00 21.46 73 LYS B N 1
ATOM 1461 C CA . LYS B 1 74 ? 58.226 54.838 24.968 1.00 21.88 73 LYS B CA 1
ATOM 1462 C C . LYS B 1 74 ? 57.242 55.138 23.844 1.00 16.17 73 LYS B C 1
ATOM 1463 O O . LYS B 1 74 ? 56.100 54.684 23.874 1.00 20.70 73 LYS B O 1
ATOM 1469 N N . VAL B 1 75 ? 57.693 55.920 22.869 1.00 18.82 74 VAL B N 1
ATOM 1470 C CA . VAL B 1 75 ? 56.880 56.207 21.691 1.00 17.70 74 VAL B CA 1
ATOM 1471 C C . VAL B 1 75 ? 57.138 55.108 20.657 1.00 11.54 74 VAL B C 1
ATOM 1472 O O . VAL B 1 75 ? 58.283 54.919 20.257 1.00 14.91 74 VAL B O 1
ATOM 1476 N N . LEU B 1 76 ? 56.090 54.403 20.286 1.00 18.77 75 LEU B N 1
ATOM 1477 C CA . LEU B 1 76 ? 56.188 53.291 19.346 1.00 21.52 75 LEU B CA 1
ATOM 1478 C C . LEU B 1 76 ? 55.383 53.628 18.088 1.00 17.58 75 LEU B C 1
ATOM 1479 O O . LEU B 1 76 ? 54.290 54.180 18.192 1.00 18.18 75 LEU B O 1
ATOM 1484 N N . THR B 1 77 ? 55.950 53.281 16.947 1.00 20.63 76 THR B N 1
ATOM 1485 C CA . THR B 1 77 ? 55.324 53.455 15.642 1.00 23.25 76 THR B CA 1
ATOM 1486 C C . THR B 1 77 ? 55.392 52.143 14.860 1.00 25.23 76 THR B C 1
ATOM 1487 O O . THR B 1 77 ? 55.906 51.143 15.373 1.00 18.07 76 THR B O 1
ATOM 1491 N N . ALA B 1 78 ? 54.878 52.154 13.639 1.00 24.87 77 ALA B N 1
ATOM 1492 C CA . ALA B 1 78 ? 54.713 50.950 12.835 1.00 25.06 77 ALA B CA 1
ATOM 1493 C C . ALA B 1 78 ? 55.989 50.114 12.781 1.00 21.18 77 ALA B C 1
ATOM 1494 O O . ALA B 1 78 ? 57.076 50.597 12.461 1.00 20.27 77 ALA B O 1
ATOM 1496 N N . GLY B 1 79 ? 55.868 48.831 13.130 1.00 24.81 78 GLY B N 1
ATOM 1497 C CA . GLY B 1 79 ? 56.988 47.910 13.064 1.00 20.71 78 GLY B CA 1
ATOM 1498 C C . GLY B 1 79 ? 57.676 47.672 14.387 1.00 24.25 78 GLY B C 1
ATOM 1499 O O . GLY B 1 79 ? 58.584 46.836 14.478 1.00 20.90 78 GLY B O 1
ATOM 1500 N N . ASP B 1 80 ? 57.287 48.396 15.438 1.00 23.44 79 ASP B N 1
ATOM 1501 C CA . ASP B 1 80 ? 57.959 48.226 16.729 1.00 21.86 79 ASP B CA 1
ATOM 1502 C C . ASP B 1 80 ? 57.106 47.296 17.594 1.00 13.46 79 ASP B C 1
ATOM 1503 O O . ASP B 1 80 ? 55.940 47.054 17.285 1.00 12.98 79 ASP B O 1
ATOM 1508 N N . SER B 1 81 ? 57.661 46.778 18.690 1.00 18.60 80 SER B N 1
ATOM 1509 C CA . SER B 1 81 ? 56.854 45.866 19.501 1.00 19.17 80 SER B CA 1
ATOM 1510 C C . SER B 1 81 ? 57.166 45.979 20.989 1.00 14.44 80 SER B C 1
ATOM 1511 O O . SER B 1 81 ? 58.187 46.526 21.400 1.00 15.78 80 SER B O 1
ATOM 1514 N N . PHE B 1 82 ? 56.276 45.443 21.832 1.00 14.91 81 PHE B N 1
ATOM 1515 C CA . PHE B 1 82 ? 56.616 45.341 23.256 1.00 21.74 81 PHE B CA 1
ATOM 1516 C C . PHE B 1 82 ? 56.212 43.977 23.825 1.00 18.19 81 PHE B C 1
ATOM 1517 O O . PHE B 1 82 ? 55.357 43.295 23.265 1.00 16.70 81 PHE B O 1
ATOM 1525 N N . PHE B 1 83 ? 56.856 43.644 24.928 1.00 17.95 82 PHE B N 1
ATOM 1526 C CA . PHE B 1 83 ? 56.641 42.438 25.714 1.00 19.22 82 PHE B CA 1
ATOM 1527 C C . PHE B 1 83 ? 56.389 42.799 27.180 1.00 18.96 82 PHE B C 1
ATOM 1528 O O . PHE B 1 83 ? 57.222 43.463 27.795 1.00 22.72 82 PHE B O 1
ATOM 1536 N N . VAL B 1 84 ? 55.261 42.343 27.689 1.00 21.59 83 VAL B N 1
ATOM 1537 C CA . VAL B 1 84 ? 54.842 42.454 29.071 1.00 19.92 83 VAL B CA 1
ATOM 15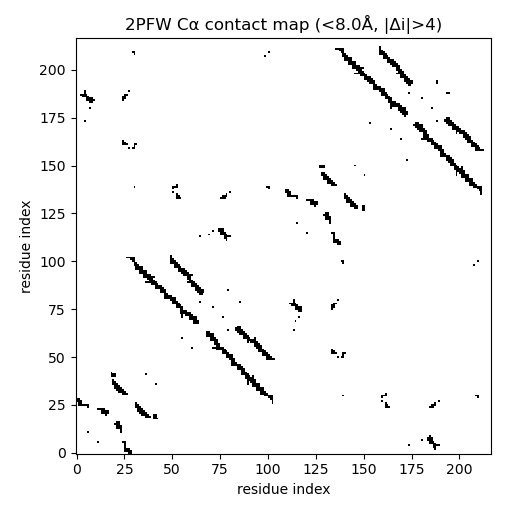38 C C . VAL B 1 84 ? 54.918 41.111 29.798 1.00 21.96 83 VAL B C 1
ATOM 1539 O O . VAL B 1 84 ? 54.088 40.227 29.567 1.00 15.40 83 VAL B O 1
ATOM 1543 N N . PRO B 1 85 ? 55.895 40.949 30.677 1.00 19.64 84 PRO B N 1
ATOM 1544 C CA . PRO B 1 85 ? 55.891 39.779 31.570 1.00 22.48 84 PRO B CA 1
ATOM 1545 C C . PRO B 1 85 ? 54.593 39.705 32.361 1.00 20.84 84 PRO B C 1
ATOM 1546 O O . PRO B 1 85 ? 53.871 40.685 32.564 1.00 20.48 84 PRO B O 1
ATOM 1550 N N . PRO B 1 86 ? 54.234 38.501 32.807 1.00 21.05 85 PRO B N 1
ATOM 1551 C CA . PRO B 1 86 ? 53.045 38.335 33.648 1.00 21.85 85 PRO B CA 1
ATOM 1552 C C . PRO B 1 86 ? 53.078 39.280 34.851 1.00 19.78 85 PRO B C 1
ATOM 1553 O O . PRO B 1 86 ? 54.155 39.473 35.414 1.00 17.33 85 PRO B O 1
ATOM 1557 N N . HIS B 1 87 ? 51.923 39.828 35.171 1.00 20.45 86 HIS B N 1
ATOM 1558 C CA . HIS B 1 87 ? 51.659 40.636 36.348 1.00 22.74 86 HIS B CA 1
ATOM 1559 C C . HIS B 1 87 ? 52.427 41.953 36.332 1.00 24.79 86 HIS B C 1
ATOM 1560 O O . HIS B 1 87 ? 52.432 42.677 37.329 1.00 25.18 86 HIS B O 1
ATOM 1567 N N . VAL B 1 88 ? 53.080 42.275 35.217 1.00 24.87 87 VAL B N 1
ATOM 1568 C CA . VAL B 1 88 ? 53.760 43.571 35.120 1.00 25.00 87 VAL B CA 1
ATOM 1569 C C . VAL B 1 88 ? 52.802 44.662 34.648 1.00 27.40 87 VAL B C 1
ATOM 1570 O O . VAL B 1 88 ? 51.903 44.425 33.837 1.00 22.88 87 VAL B O 1
ATOM 1574 N N . ASP B 1 89 ? 52.977 45.881 35.158 1.00 24.20 88 ASP B N 1
ATOM 1575 C CA . ASP B 1 89 ? 52.100 46.986 34.792 1.00 28.10 88 ASP B CA 1
ATOM 1576 C C . ASP B 1 89 ? 52.323 47.395 33.338 1.00 16.10 88 ASP B C 1
ATOM 1577 O O . ASP B 1 89 ? 53.471 47.485 32.905 1.00 21.19 88 ASP B O 1
ATOM 1582 N N . HIS B 1 90 ? 51.250 47.646 32.604 1.00 22.42 89 HIS B N 1
ATOM 1583 C CA . HIS B 1 90 ? 51.381 48.089 31.217 1.00 22.54 89 HIS B CA 1
ATOM 1584 C C . HIS B 1 90 ? 50.095 48.752 30.736 1.00 19.40 89 HIS B C 1
ATOM 1585 O O . HIS B 1 90 ? 48.994 48.423 31.184 1.00 22.48 89 HIS B O 1
ATOM 1592 N N . GLY B 1 91 ? 50.238 49.684 29.799 1.00 19.38 90 GLY B N 1
ATOM 1593 C CA . GLY B 1 91 ? 49.098 50.332 29.159 1.00 19.68 90 GLY B CA 1
ATOM 1594 C C . GLY B 1 91 ? 49.559 51.081 27.915 1.00 6.02 90 GLY B C 1
ATOM 1595 O O . GLY B 1 91 ? 50.763 51.175 27.698 1.00 8.55 90 GLY B O 1
ATOM 1596 N N . ALA B 1 92 ? 48.619 51.585 27.122 1.00 21.00 91 ALA B N 1
ATOM 1597 C CA . ALA B 1 92 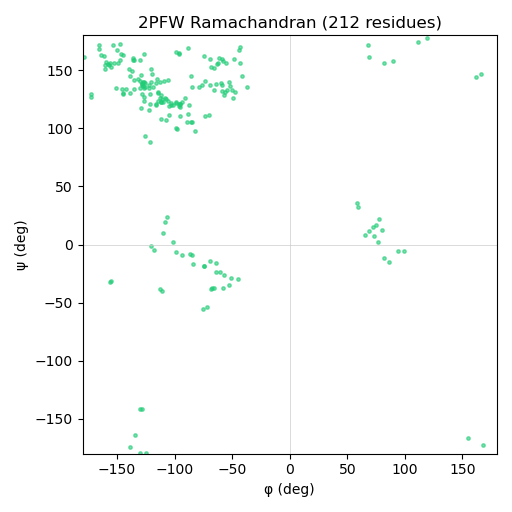? 48.991 52.273 25.885 1.00 23.08 91 ALA B CA 1
ATOM 1598 C C . ALA B 1 92 ? 47.969 53.339 25.505 1.00 17.74 91 ALA B C 1
ATOM 1599 O O . ALA B 1 92 ? 46.767 53.108 25.546 1.00 20.30 91 ALA B O 1
ATOM 1601 N N . VAL B 1 93 ? 48.474 54.507 25.125 1.00 25.12 92 VAL B N 1
ATOM 1602 C CA . VAL B 1 93 ? 47.699 55.630 24.629 1.00 20.62 92 VAL B CA 1
ATOM 1603 C C . VAL B 1 93 ? 47.996 55.881 23.152 1.00 18.78 92 VAL B C 1
ATOM 1604 O O . VAL B 1 93 ? 49.158 55.796 22.743 1.00 18.39 92 VAL B O 1
ATOM 1608 N N . CYS B 1 94 ? 46.987 56.196 22.348 1.00 22.11 93 CYS B N 1
ATOM 1609 C CA . CYS B 1 94 ? 47.252 56.436 20.933 1.00 24.37 93 CYS B CA 1
ATOM 1610 C C . CYS B 1 94 ? 46.828 57.818 20.463 1.00 24.77 93 CYS B C 1
ATOM 1611 O O . CYS B 1 94 ? 45.705 57.996 19.981 1.00 26.03 93 CYS B O 1
ATOM 1614 N N . PRO B 1 95 ? 47.703 58.811 20.574 1.00 24.24 94 PRO B N 1
ATOM 1615 C CA . PRO B 1 95 ? 47.316 60.184 20.236 1.00 26.58 94 PRO B CA 1
ATOM 1616 C C . PRO B 1 95 ? 46.824 60.308 18.795 1.00 26.67 94 PRO B C 1
ATOM 1617 O O . PRO B 1 95 ? 45.894 61.066 18.524 1.00 30.27 94 PRO B O 1
ATOM 1621 N N . THR B 1 96 ? 47.438 59.571 17.875 1.00 27.99 95 THR B N 1
ATOM 1622 C CA . THR B 1 96 ? 47.151 59.734 16.457 1.00 28.12 95 THR B CA 1
ATOM 1623 C C . THR B 1 96 ? 46.084 58.782 15.949 1.00 30.03 95 THR B C 1
ATOM 1624 O O . THR B 1 96 ? 45.638 58.920 14.804 1.00 24.21 95 THR B O 1
ATOM 1628 N N . GLY B 1 97 ? 45.657 57.812 16.755 1.00 28.54 96 GLY B N 1
ATOM 1629 C CA . GLY B 1 97 ? 44.772 56.773 16.210 1.00 25.70 96 GLY B CA 1
ATOM 1630 C C . GLY B 1 97 ? 45.626 55.732 15.508 1.00 24.01 96 GLY B C 1
ATOM 1631 O O . GLY B 1 97 ? 46.764 56.048 15.133 1.00 24.58 96 GLY B O 1
ATOM 1632 N N . GLY B 1 98 ? 45.175 54.489 15.335 1.00 26.05 97 GLY B N 1
ATOM 1633 C CA . GLY B 1 98 ? 46.117 53.466 14.897 1.00 21.13 97 GLY B CA 1
ATOM 1634 C C . GLY B 1 98 ? 45.722 52.050 15.290 1.00 17.11 97 GLY B C 1
ATOM 1635 O O . GLY B 1 98 ? 44.577 51.814 15.682 1.00 18.53 97 GLY B O 1
ATOM 1636 N N . ILE B 1 99 ? 46.662 51.116 15.168 1.00 21.45 98 ILE B N 1
ATOM 1637 C CA . ILE B 1 99 ? 46.369 49.686 15.184 1.00 21.77 98 ILE B CA 1
ATOM 1638 C C . ILE B 1 99 ? 47.491 48.893 15.850 1.00 14.73 98 ILE B C 1
ATOM 1639 O O . ILE B 1 99 ? 48.673 49.081 15.584 1.00 17.88 98 ILE B O 1
ATOM 1644 N N . LEU B 1 100 ? 47.087 47.989 16.735 1.00 21.97 99 LEU B N 1
ATOM 1645 C CA . LEU B 1 100 ? 47.933 47.049 17.436 1.00 22.92 99 LEU B CA 1
ATOM 1646 C C . LEU B 1 100 ? 47.509 45.603 17.134 1.00 16.91 99 LEU B C 1
ATOM 1647 O O . LEU B 1 100 ? 46.333 45.350 16.886 1.00 21.15 99 LEU B O 1
ATOM 1652 N N . ILE B 1 101 ? 48.450 44.678 17.187 1.00 22.40 100 ILE B N 1
ATOM 1653 C CA . ILE B 1 101 ? 48.177 43.258 17.415 1.00 22.19 100 ILE B CA 1
ATOM 1654 C C . ILE B 1 101 ? 48.684 42.866 18.800 1.00 18.87 100 ILE B C 1
ATOM 1655 O O . ILE B 1 101 ? 49.862 43.046 19.104 1.00 18.84 100 ILE B O 1
ATOM 1660 N N . ASP B 1 102 ? 47.783 42.344 19.622 1.00 21.77 101 ASP B N 1
ATOM 1661 C CA . ASP B 1 102 ? 48.106 41.886 20.966 1.00 20.09 101 ASP B CA 1
ATOM 1662 C C . ASP B 1 102 ? 48.089 40.358 21.007 1.00 15.56 101 ASP B C 1
ATOM 1663 O O . ASP B 1 102 ? 47.075 39.770 20.627 1.00 18.14 101 ASP B O 1
ATOM 1668 N N . THR B 1 103 ? 49.174 39.749 21.452 1.00 17.01 102 THR B N 1
ATOM 1669 C CA . THR B 1 103 ? 49.222 38.294 21.577 1.00 20.00 102 THR B CA 1
ATOM 1670 C C . THR B 1 103 ? 49.458 37.867 23.019 1.00 18.28 102 THR B C 1
ATOM 1671 O O . THR B 1 103 ? 50.307 38.449 23.694 1.00 21.08 102 THR B O 1
ATOM 1675 N N . PHE B 1 104 ? 48.709 36.868 23.463 1.00 20.16 103 PHE B N 1
ATOM 1676 C CA . PHE B 1 104 ? 48.694 36.421 24.849 1.00 22.20 103 PHE B CA 1
ATOM 1677 C C . PHE B 1 104 ? 48.987 34.930 24.980 1.00 23.55 103 PHE B C 1
ATOM 1678 O O . PHE B 1 104 ? 48.400 34.147 24.225 1.00 20.13 103 PHE B O 1
ATOM 1686 N N . SER B 1 105 ? 49.840 34.517 25.918 1.00 22.07 104 SER B N 1
ATOM 1687 C CA . SER B 1 105 ? 49.882 33.099 26.263 1.00 24.48 104 SER B CA 1
ATOM 1688 C C . SER B 1 105 ? 49.331 32.851 27.684 1.00 27.53 104 SER B C 1
ATOM 1689 O O . SER B 1 105 ? 50.023 33.541 28.506 1.00 22.37 104 SER B O 1
ATOM 1692 N N . PRO B 1 106 ? 48.416 32.129 28.323 1.00 21.74 105 PRO B N 1
ATOM 1693 C CA . PRO B 1 106 ? 47.168 31.349 28.123 1.00 23.60 105 PRO B CA 1
ATOM 1694 C C . PRO B 1 106 ? 46.313 32.197 27.183 1.00 27.02 105 PRO B C 1
ATOM 1695 O O . PRO B 1 106 ? 46.677 33.357 26.953 1.00 32.44 105 PRO B O 1
ATOM 1699 N N . ALA B 1 107 ? 45.219 31.683 26.645 1.00 25.44 106 ALA B N 1
ATOM 1700 C CA . ALA B 1 107 ? 44.288 32.566 25.947 1.00 25.67 106 ALA B CA 1
ATOM 1701 C C . ALA B 1 107 ? 43.718 33.579 26.936 1.00 30.38 106 ALA B C 1
ATOM 1702 O O . ALA B 1 107 ? 43.683 33.307 28.138 1.00 31.25 106 ALA B O 1
ATOM 1704 N N . ARG B 1 108 ? 43.270 34.734 26.457 1.00 30.18 107 ARG B N 1
ATOM 1705 C CA . ARG B 1 108 ? 42.487 35.632 27.309 1.00 29.50 107 ARG B CA 1
ATOM 1706 C C . ARG B 1 108 ? 41.030 35.190 27.328 1.00 30.94 107 ARG B C 1
ATOM 1707 O O . ARG B 1 108 ? 40.259 35.498 26.422 1.00 30.32 107 ARG B O 1
ATOM 1715 N N . GLU B 1 109 ? 40.646 34.441 28.359 1.00 31.32 108 GLU B N 1
ATOM 1716 C CA . GLU B 1 109 ? 39.313 33.837 28.383 1.00 34.14 108 GLU B CA 1
ATOM 1717 C C . GLU B 1 109 ? 38.240 34.916 28.412 1.00 32.36 108 GLU B C 1
ATOM 1718 O O . GLU B 1 109 ? 37.101 34.706 28.007 1.00 33.13 108 GLU B O 1
ATOM 1724 N N . ASP B 1 110 ? 38.611 36.096 28.892 1.00 33.37 109 ASP B N 1
ATOM 1725 C CA . ASP B 1 110 ? 37.716 37.245 28.947 1.00 36.50 109 ASP B CA 1
ATOM 1726 C C . ASP B 1 110 ? 37.393 37.785 27.559 1.00 35.93 109 ASP B C 1
ATOM 1727 O O . ASP B 1 110 ? 36.472 38.590 27.399 1.00 39.33 109 ASP B O 1
ATOM 1732 N N . PHE B 1 111 ? 38.135 37.377 26.533 1.00 35.18 110 PHE B N 1
ATOM 1733 C CA . PHE B 1 111 ? 37.909 37.946 25.206 1.00 36.53 110 PHE B CA 1
ATOM 1734 C C . PHE B 1 111 ? 37.096 37.017 24.310 1.00 41.32 110 PHE B C 1
ATOM 1735 O O . PHE B 1 111 ? 36.854 37.335 23.144 1.00 42.03 110 PHE B O 1
ATOM 1743 N N . VAL B 1 112 ? 36.670 35.872 24.831 1.00 42.16 111 VAL B N 1
ATOM 1744 C CA . VAL B 1 112 ? 35.698 35.032 24.141 1.00 44.54 111 VAL B CA 1
ATOM 1745 C C . VAL B 1 112 ? 34.346 35.077 24.851 1.00 45.91 111 VAL B C 1
ATOM 1746 O O . VAL B 1 112 ? 33.443 34.306 24.523 1.00 54.24 111 VAL B O 1
#